Protein AF-G9WVA0-F1 (afdb_monomer)

Sequence (245 aa):
MDKKRKIEKEEKKPSFSKRIKAELADLGFTQSKKTFKISIDDKEKSKEELRRFFLAGASVTDPMKEYHLEFLPGNKAEEERIEAILKSFSIHPKRGFRGKNPMIYLKDAGEIADVLKLLGAFNSLMEFENARILKEVSENVNRRVNFEAANINRTVKASVKQQEDILLIKEMIGLERIESGLRELAEQRLQYPDASLEELSRGLSTPIGKSGVNHRLRKLARIARELREEIALNRNETEMSQDDF

Radius of gyration: 35.16 Å; Cα contacts (8 Å, |Δi|>4): 209; chains: 1; bounding box: 64×52×99 Å

Nearest PDB structures (foldseek):
  3hyi-assembly1_A  TM=5.152E-01  e=2.259E-11  Thermotoga maritima
  8dy9-assembly1_I  TM=4.965E-01  e=1.619E-09  Streptomyces venezuelae
  3hyj-assembly1_A  TM=9.173E-01  e=1.131E-03  Thermotoga maritima
  8dy7-assembly1_I  TM=8.862E-01  e=1.723E-02  Streptomyces venezuelae
  6ucq-assembly2_2w  TM=2.168E-01  e=1.311E-01  Thermus thermophilus HB8

Solvent-accessible surface area (backbone atoms only — not comparable to full-atom values): 13882 Å² total; per-residue (Å²): 138,81,86,81,76,79,74,79,76,74,79,76,75,74,54,54,35,54,49,41,48,50,52,55,54,72,69,55,94,80,63,84,66,78,75,67,95,64,87,76,55,72,66,58,55,44,35,55,49,51,42,50,50,39,69,74,42,37,45,38,51,46,53,81,78,43,57,39,37,39,36,48,47,93,44,71,69,52,40,56,48,54,51,52,48,39,43,75,70,77,31,84,67,44,81,51,64,64,84,92,41,55,29,42,34,40,59,52,62,65,55,50,44,50,50,29,57,61,57,62,29,57,70,52,34,51,55,43,51,51,33,51,52,51,49,53,52,51,52,53,50,51,53,50,51,52,52,52,52,51,51,50,54,54,51,52,55,50,42,53,51,50,46,54,25,45,51,50,37,42,73,76,68,32,51,88,73,47,60,67,79,48,31,56,51,46,52,46,44,67,77,40,63,86,54,51,58,60,56,49,19,67,72,39,98,70,65,51,56,54,67,54,44,50,51,44,53,52,52,47,46,49,55,28,47,53,54,53,52,52,54,52,51,57,49,54,56,56,54,58,68,62,72,80,113

pLDDT: mean 87.77, std 15.5, range [40.69, 98.44]

InterPro domains:
  IPR003802 Sporulation regulator WhiA [MF_01420] (14-227)
  IPR003802 Sporulation regulator WhiA [PTHR37307] (4-230)
  IPR003802 Sporulation regulator WhiA [TIGR00647] (39-224)
  IPR023054 Sporulation regulator WhiA, C-terminal [PF02650] (141-224)
  IPR027434 Homing endonuclease [G3DSA:3.10.28.10] (27-135)
  IPR039518 WhiA, LAGLIDADG-like domain [PF14527] (50-137)

Mean predicted aligned error: 11.31 Å

Secondary structure (DSSP, 8-state):
------------PPPHHHHHHHHHHHT--------------HHHHHHHHHHHHHHHHEEE--TTT---EEE--SSHHHHHHHHHHHHHTT--PEEEEETTEEEEEE--HHHHHHHHHHHT-HHHHHHHHHHHHHHHHHHHHHHHHHHHHHHHHHHHHHHHHHHHHHHHHHHHT-GGGS-HHHHHHHHHHHH-TT--HHHHHHTSSS---HHHHHHHHHHHHHHHHHHHHHHHHHHHHHHHTTS--

Organism: NCBI:txid796944

Foldseek 3Di:
DDDPDPDPPPPPDDFLLVLLLVLLVVVDPPDPPVDPPDPDDPLLVLLVVLLVQSNPAWGAHQLLVAGKIKGFDPDPVSVVSNQVSLVVVVQHWDWDDDVPTIMTMDRDLVSVLVNCVSSVVVVSSVSNVVSVVVVVVVVVVVVVVVVVVVVVVVVLVLLVLLLVLLVLCCVPPRLVPDDPVLSLLSVLSNVCSPDDLQRSQVSDPHRDDSVVSVVSSVVSNVVSVVSVVVVVVVVVVVVVVVVPD

Structure (mmCIF, N/CA/C/O backbone):
data_AF-G9WVA0-F1
#
_entry.id   AF-G9WVA0-F1
#
loop_
_atom_site.group_PDB
_atom_site.id
_atom_site.type_symbol
_atom_site.label_atom_id
_atom_site.label_alt_id
_atom_site.label_comp_id
_atom_site.label_asym_id
_atom_site.label_entity_id
_atom_site.lab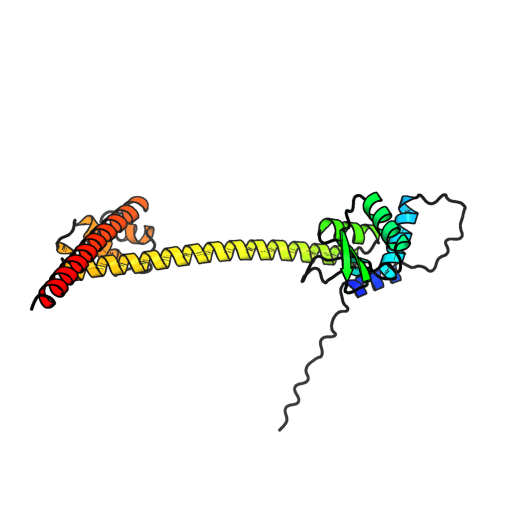el_seq_id
_atom_site.pdbx_PDB_ins_code
_atom_site.Cartn_x
_atom_site.Cartn_y
_atom_site.Cartn_z
_atom_site.occupancy
_atom_site.B_iso_or_equiv
_atom_site.auth_seq_id
_atom_site.auth_comp_id
_atom_site.auth_asym_id
_atom_site.auth_atom_id
_atom_site.pdbx_PDB_model_num
ATOM 1 N N . MET A 1 1 ? -32.181 -25.278 -22.965 1.00 41.66 1 MET A N 1
ATOM 2 C CA . MET A 1 1 ? -31.014 -25.543 -23.833 1.00 41.66 1 MET A CA 1
ATOM 3 C C . MET A 1 1 ? -31.229 -24.719 -25.094 1.00 41.66 1 MET A C 1
ATOM 5 O O . MET A 1 1 ? -32.274 -24.884 -25.692 1.00 41.66 1 MET A O 1
ATOM 9 N N . ASP A 1 2 ? -30.459 -23.717 -25.507 1.00 40.69 2 ASP A N 1
ATOM 10 C CA . ASP A 1 2 ? -29.154 -23.196 -25.108 1.00 40.69 2 ASP A CA 1
ATOM 11 C C . ASP A 1 2 ? -29.116 -21.691 -25.416 1.00 40.69 2 ASP A C 1
ATOM 13 O O . ASP A 1 2 ? -29.300 -21.278 -26.561 1.00 40.69 2 ASP A O 1
ATOM 17 N N . LYS A 1 3 ? -28.828 -20.851 -24.416 1.00 41.41 3 LYS A N 1
ATOM 18 C CA . LYS A 1 3 ? -28.408 -19.463 -24.653 1.00 41.41 3 LYS A CA 1
ATOM 19 C C . LYS A 1 3 ? -26.888 -19.461 -24.795 1.00 41.41 3 LYS A C 1
ATOM 21 O O . LYS A 1 3 ? -26.172 -19.372 -23.800 1.00 41.41 3 LYS A O 1
ATOM 26 N N . LYS A 1 4 ? -26.389 -19.545 -26.033 1.00 44.97 4 LYS A N 1
ATOM 27 C CA . LYS A 1 4 ? -24.988 -19.236 -26.360 1.00 44.97 4 LYS A CA 1
ATOM 28 C C . LYS A 1 4 ? -24.707 -17.775 -25.989 1.00 44.97 4 LYS A C 1
ATOM 30 O O . LYS A 1 4 ? -25.009 -16.862 -26.752 1.00 44.97 4 LYS A O 1
ATOM 35 N N . ARG A 1 5 ? -24.130 -17.553 -24.806 1.00 45.81 5 ARG A N 1
ATOM 36 C CA . ARG A 1 5 ? -23.468 -16.294 -24.451 1.00 45.81 5 ARG A CA 1
ATOM 37 C C . ARG A 1 5 ? -22.217 -16.176 -25.325 1.00 45.81 5 ARG A C 1
ATOM 39 O O . ARG A 1 5 ? -21.249 -16.902 -25.118 1.00 45.81 5 ARG A O 1
ATOM 46 N N . LYS A 1 6 ? -22.253 -15.290 -26.324 1.00 44.91 6 LYS A N 1
ATOM 47 C CA . LYS A 1 6 ? -21.042 -14.772 -26.969 1.00 44.91 6 LYS A CA 1
ATOM 48 C C . LYS A 1 6 ? -20.272 -13.999 -25.899 1.00 44.91 6 LYS A C 1
ATOM 50 O O . LYS A 1 6 ? -20.679 -12.913 -25.512 1.00 44.91 6 LYS A O 1
ATOM 55 N N . ILE A 1 7 ? -19.207 -14.600 -25.388 1.00 48.19 7 ILE A N 1
ATOM 56 C CA . ILE A 1 7 ? -18.160 -13.873 -24.680 1.00 48.19 7 ILE A CA 1
ATOM 57 C C . ILE A 1 7 ? -17.382 -13.157 -25.783 1.00 48.19 7 ILE A C 1
ATOM 59 O O . ILE A 1 7 ? -16.705 -13.811 -26.579 1.00 48.19 7 ILE A O 1
ATOM 63 N N . GLU A 1 8 ? -17.541 -11.839 -25.885 1.00 46.16 8 GLU A N 1
ATOM 64 C CA . GLU A 1 8 ? -16.588 -10.999 -26.604 1.00 46.16 8 GLU A CA 1
ATOM 65 C C . GLU A 1 8 ? -15.215 -11.258 -25.981 1.00 46.16 8 GLU A C 1
ATOM 67 O O . GLU A 1 8 ? -14.978 -10.988 -24.805 1.00 46.16 8 GLU A O 1
ATOM 72 N N . LYS A 1 9 ? -14.329 -11.907 -26.739 1.00 46.31 9 LYS A N 1
ATOM 73 C CA . LYS A 1 9 ? -12.932 -12.045 -26.345 1.00 46.31 9 LYS A CA 1
ATOM 74 C C . LYS A 1 9 ? -12.323 -10.652 -26.461 1.00 46.31 9 LYS A C 1
ATOM 76 O O . LYS A 1 9 ? -11.978 -10.249 -27.566 1.00 46.31 9 LYS A O 1
ATOM 81 N N . GLU A 1 10 ? -12.197 -9.934 -25.348 1.00 49.81 10 GLU A N 1
ATOM 82 C CA . GLU A 1 10 ? -11.261 -8.812 -25.267 1.00 49.81 10 GLU A CA 1
ATOM 83 C C . GLU A 1 10 ? -9.896 -9.316 -25.751 1.00 49.81 10 GLU A C 1
ATOM 85 O O . GLU A 1 10 ? -9.326 -10.259 -25.185 1.00 49.81 10 GLU A O 1
ATOM 90 N N . GLU A 1 11 ? -9.388 -8.744 -26.841 1.00 55.47 11 GLU A N 1
ATOM 91 C CA . GLU A 1 11 ? -8.034 -9.023 -27.299 1.00 55.47 11 GLU A CA 1
ATOM 92 C C . GLU A 1 11 ? -7.071 -8.658 -26.167 1.00 55.47 11 GLU A C 1
ATOM 94 O O . GLU A 1 11 ? -6.915 -7.493 -25.796 1.00 55.47 11 GLU A O 1
ATOM 99 N N . LYS A 1 12 ? -6.444 -9.673 -25.558 1.00 71.19 12 LYS A N 1
ATOM 100 C CA . LYS A 1 12 ? -5.467 -9.454 -24.491 1.00 71.19 12 LYS A CA 1
ATOM 101 C C . LYS A 1 12 ? -4.349 -8.578 -25.040 1.00 71.19 12 LYS A C 1
ATOM 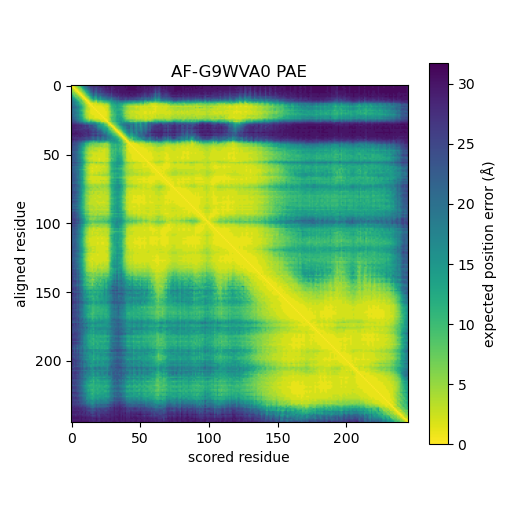103 O O . LYS A 1 12 ? -3.581 -9.028 -25.892 1.00 71.19 12 LYS A O 1
ATOM 108 N N . LYS A 1 13 ? -4.235 -7.358 -24.507 1.00 75.69 13 LYS A N 1
ATOM 109 C CA . LYS A 1 13 ? -3.122 -6.453 -24.811 1.00 75.69 13 LYS A CA 1
ATOM 110 C C . LYS A 1 13 ? -1.791 -7.218 -24.695 1.00 75.69 13 LYS A C 1
ATOM 112 O O . LYS A 1 13 ? -1.613 -7.978 -23.734 1.00 75.69 13 LYS A O 1
ATOM 117 N N . PRO A 1 14 ? -0.850 -7.042 -25.642 1.00 87.06 14 PRO A N 1
ATOM 118 C CA . PRO A 1 14 ? 0.468 -7.675 -25.569 1.00 87.06 14 PRO A CA 1
ATOM 119 C C . PRO A 1 14 ? 1.166 -7.284 -24.262 1.00 87.06 14 PRO A C 1
ATOM 121 O O . PRO A 1 14 ? 0.894 -6.212 -23.735 1.00 87.06 14 PRO A O 1
ATOM 124 N N . SER A 1 15 ? 2.058 -8.121 -23.719 1.00 93.31 15 SER A N 1
ATOM 125 C CA . SER A 1 15 ? 2.756 -7.793 -22.464 1.00 93.31 15 SER A CA 1
ATOM 126 C C . SER A 1 15 ? 3.532 -6.475 -22.568 1.00 93.31 15 SER A C 1
ATOM 128 O O . SER A 1 15 ? 3.961 -6.097 -23.658 1.00 93.31 15 SER A O 1
ATOM 130 N N . PHE A 1 16 ? 3.755 -5.800 -21.437 1.00 93.69 16 PHE A N 1
ATOM 131 C CA . PHE A 1 16 ? 4.487 -4.528 -21.403 1.00 93.69 16 PHE A CA 1
ATOM 132 C C . PHE A 1 16 ? 5.861 -4.633 -22.089 1.00 93.69 16 PHE A C 1
ATOM 134 O O . PHE A 1 16 ? 6.164 -3.869 -22.998 1.00 93.69 16 PHE A O 1
ATOM 141 N N . SER A 1 17 ? 6.613 -5.700 -21.796 1.00 95.00 17 SER A N 1
ATOM 142 C CA . SER A 1 17 ? 7.844 -6.054 -22.523 1.00 95.00 17 SER A CA 1
ATOM 143 C C . SER A 1 17 ? 7.681 -6.115 -24.046 1.00 95.00 17 SER A C 1
ATOM 145 O O . SER A 1 17 ? 8.538 -5.629 -24.777 1.00 95.00 17 SER A O 1
ATOM 147 N N . LYS A 1 18 ? 6.607 -6.745 -24.548 1.00 93.38 18 LYS A N 1
ATOM 148 C CA . LYS A 1 18 ? 6.364 -6.870 -25.993 1.00 93.38 18 LYS A CA 1
ATOM 149 C C . LYS A 1 18 ? 6.058 -5.516 -26.627 1.00 93.38 18 LYS A C 1
ATOM 151 O O . LYS A 1 18 ? 6.492 -5.292 -27.749 1.00 93.38 18 LYS A O 1
ATOM 156 N N . ARG A 1 19 ? 5.360 -4.625 -25.914 1.00 93.25 19 ARG A N 1
ATOM 157 C CA . ARG A 1 19 ? 5.100 -3.251 -26.371 1.00 93.25 19 ARG A CA 1
ATOM 158 C C . ARG A 1 19 ? 6.388 -2.443 -26.482 1.00 93.25 19 ARG A C 1
ATOM 160 O O . ARG A 1 19 ? 6.613 -1.859 -27.532 1.00 93.25 19 ARG A O 1
ATOM 167 N N . ILE A 1 20 ? 7.267 -2.522 -25.478 1.00 93.56 20 ILE A N 1
ATOM 168 C CA . ILE A 1 20 ? 8.592 -1.884 -25.541 1.00 93.56 20 ILE A CA 1
ATOM 169 C C . ILE A 1 20 ? 9.368 -2.402 -26.754 1.00 93.56 20 ILE A C 1
ATOM 171 O O . ILE A 1 20 ? 9.898 -1.622 -27.532 1.00 93.56 20 ILE A O 1
ATOM 175 N N . LYS A 1 21 ? 9.424 -3.725 -26.957 1.00 92.75 21 LYS A N 1
ATOM 176 C CA . LYS A 1 21 ? 10.148 -4.298 -28.104 1.00 92.75 21 LYS A CA 1
ATOM 177 C C . LYS A 1 21 ? 9.553 -3.882 -29.453 1.00 92.75 21 LYS A C 1
ATOM 179 O O . LYS A 1 21 ? 10.323 -3.655 -30.378 1.00 92.75 21 LYS A O 1
ATOM 184 N N . ALA A 1 22 ? 8.228 -3.776 -29.562 1.00 90.75 22 ALA A N 1
ATOM 185 C CA . ALA A 1 22 ? 7.565 -3.275 -30.766 1.00 90.75 22 ALA A CA 1
ATOM 186 C C . ALA A 1 22 ? 7.920 -1.802 -31.024 1.00 90.75 22 ALA A C 1
ATOM 188 O O . ALA A 1 22 ? 8.384 -1.471 -32.107 1.00 90.75 22 ALA A O 1
ATOM 189 N N . GLU A 1 23 ? 7.831 -0.956 -29.996 1.00 90.69 23 GLU A N 1
ATOM 190 C CA . GLU A 1 23 ? 8.227 0.454 -30.068 1.00 90.69 23 GLU A CA 1
ATOM 191 C C . GLU A 1 23 ? 9.691 0.619 -30.506 1.00 90.69 23 GLU A C 1
ATOM 193 O O . GLU A 1 23 ? 10.005 1.421 -31.381 1.00 90.69 23 GLU A O 1
ATOM 198 N N . LEU A 1 24 ? 10.595 -0.187 -29.946 1.00 88.88 24 LEU A N 1
ATOM 199 C CA . LEU A 1 24 ? 12.007 -0.172 -30.326 1.00 88.88 24 LEU A CA 1
ATOM 200 C C . LEU A 1 24 ? 12.262 -0.679 -31.752 1.00 88.88 24 LEU A C 1
ATOM 202 O O . LEU A 1 24 ? 13.239 -0.255 -32.368 1.00 88.88 24 LEU A O 1
ATOM 206 N N . ALA A 1 25 ? 11.425 -1.580 -32.271 1.00 87.00 25 ALA A N 1
ATOM 207 C CA . ALA A 1 25 ? 11.514 -2.047 -33.652 1.00 87.00 25 ALA A CA 1
ATOM 208 C C . ALA A 1 25 ? 11.052 -0.963 -34.643 1.00 87.00 25 ALA A C 1
ATOM 210 O O . ALA A 1 25 ? 11.699 -0.767 -35.674 1.00 87.00 25 ALA A O 1
ATOM 211 N N . ASP A 1 26 ? 9.999 -0.219 -34.293 1.00 81.50 26 ASP A N 1
ATOM 212 C CA . ASP A 1 26 ? 9.445 0.875 -35.102 1.00 81.50 26 ASP A CA 1
ATOM 213 C C . ASP A 1 26 ? 10.394 2.080 -35.203 1.00 81.50 26 ASP A C 1
ATOM 215 O O . ASP A 1 26 ? 10.396 2.789 -36.210 1.00 81.50 26 ASP A O 1
ATOM 219 N N . LEU A 1 27 ? 11.273 2.276 -34.211 1.00 76.50 27 LEU A N 1
ATOM 220 C CA . LEU A 1 27 ? 12.339 3.290 -34.249 1.00 76.50 27 LEU A CA 1
ATOM 221 C C . LEU A 1 27 ? 13.392 3.047 -35.349 1.00 76.50 27 LEU A C 1
ATOM 223 O O . LEU A 1 27 ? 14.236 3.912 -35.582 1.00 76.50 27 LEU A O 1
ATOM 227 N N . GLY A 1 28 ? 13.318 1.916 -36.057 1.00 58.97 28 GLY A N 1
ATOM 228 C CA . GLY A 1 28 ? 14.004 1.703 -37.323 1.00 58.97 28 GLY A CA 1
ATOM 229 C C . GLY A 1 28 ? 15.485 1.368 -37.176 1.00 58.97 28 GLY A C 1
ATOM 230 O O . GLY A 1 28 ? 16.343 2.239 -37.062 1.00 58.97 28 GLY A O 1
ATOM 231 N N . PHE A 1 29 ? 15.809 0.085 -37.336 1.00 54.00 29 PHE A N 1
ATOM 232 C CA . PHE A 1 29 ? 17.142 -0.355 -37.755 1.00 54.00 29 PHE A CA 1
ATOM 233 C C . PHE A 1 29 ? 17.110 -0.741 -39.245 1.00 54.00 29 PHE A C 1
ATOM 235 O O . PHE A 1 29 ? 17.332 -1.889 -39.613 1.00 54.00 29 PHE A O 1
ATOM 242 N N . THR A 1 30 ? 16.785 0.218 -40.120 1.00 46.47 30 THR A N 1
ATOM 243 C CA . THR A 1 30 ? 16.887 0.075 -41.592 1.00 46.47 30 THR A CA 1
ATOM 244 C C . THR A 1 30 ? 17.463 1.310 -42.279 1.00 46.47 30 THR A C 1
ATOM 246 O O . THR A 1 30 ? 17.225 1.554 -43.458 1.00 46.47 30 THR A O 1
ATOM 249 N N . GLN A 1 31 ? 18.319 2.061 -41.594 1.00 45.78 31 GLN A N 1
ATOM 250 C CA . GLN A 1 31 ? 19.396 2.735 -42.302 1.00 45.78 31 GLN A CA 1
ATOM 251 C C . GLN A 1 31 ? 20.697 2.407 -41.590 1.00 45.78 31 GLN A C 1
ATOM 253 O O . GLN A 1 31 ? 21.009 2.966 -40.542 1.00 45.78 31 GLN A O 1
ATOM 258 N N . SER A 1 32 ? 21.527 1.586 -42.242 1.00 45.53 32 SER A N 1
ATOM 259 C CA . SER A 1 32 ? 22.907 2.018 -42.432 1.00 45.53 32 SER A CA 1
ATOM 260 C C . SER A 1 32 ? 22.832 3.475 -42.880 1.00 45.53 32 SER A C 1
ATOM 262 O O . SER A 1 32 ? 22.674 3.756 -44.068 1.00 45.53 32 SER A O 1
ATOM 264 N N . LYS A 1 33 ? 22.889 4.418 -41.932 1.00 44.41 33 LYS A N 1
ATOM 265 C CA . LYS A 1 33 ? 23.335 5.765 -42.249 1.00 44.41 33 LYS A CA 1
ATOM 266 C C . LYS A 1 33 ? 24.644 5.525 -42.974 1.00 44.41 33 LYS A C 1
ATOM 268 O O . LYS A 1 33 ? 25.574 4.991 -42.371 1.00 44.41 33 LYS A O 1
ATOM 273 N N . LYS A 1 34 ? 24.675 5.812 -44.282 1.00 41.88 34 LYS A N 1
ATOM 274 C CA . LYS A 1 34 ? 25.921 5.925 -45.038 1.00 41.88 34 LYS A CA 1
ATOM 275 C C . LYS A 1 34 ? 26.858 6.706 -44.133 1.00 41.88 34 LYS A C 1
ATOM 277 O O . LYS A 1 34 ? 26.583 7.862 -43.815 1.00 41.88 34 LYS A O 1
ATOM 282 N N . THR A 1 35 ? 27.871 6.019 -43.629 1.00 41.25 35 THR A N 1
ATOM 283 C CA . THR A 1 35 ? 28.840 6.542 -42.685 1.00 41.25 35 THR A CA 1
ATOM 284 C C . THR A 1 35 ? 29.649 7.598 -43.421 1.00 41.25 35 THR A C 1
ATOM 286 O O . THR A 1 35 ? 30.725 7.344 -43.949 1.00 41.25 35 THR A O 1
ATOM 289 N N . PHE A 1 36 ? 29.135 8.826 -43.447 1.00 49.06 36 PHE A N 1
ATOM 290 C CA . PHE A 1 36 ? 30.024 9.963 -43.315 1.00 49.06 36 PHE A CA 1
ATOM 291 C C . PHE A 1 36 ? 30.783 9.724 -42.011 1.00 49.06 36 PHE A C 1
ATOM 293 O O . PHE A 1 36 ? 30.158 9.424 -40.993 1.00 49.06 36 PHE A O 1
ATOM 300 N N . LYS A 1 37 ? 32.119 9.737 -42.075 1.00 44.12 37 LYS A N 1
ATOM 301 C CA . LYS A 1 37 ? 33.024 9.562 -40.933 1.00 44.12 37 LYS A CA 1
ATOM 302 C C . LYS A 1 37 ? 32.761 10.657 -39.891 1.00 44.12 37 LYS A C 1
ATOM 304 O O . LYS A 1 37 ? 33.492 11.635 -39.812 1.00 44.12 37 LYS A O 1
ATOM 309 N N . ILE A 1 38 ? 31.699 10.507 -39.116 1.00 50.91 38 ILE A N 1
ATOM 310 C CA . ILE A 1 38 ? 31.427 11.273 -37.913 1.00 50.91 38 ILE A CA 1
ATOM 311 C C . ILE A 1 38 ? 31.738 10.312 -36.776 1.00 50.91 38 ILE A C 1
ATOM 313 O O . ILE A 1 38 ? 31.170 9.223 -36.696 1.00 50.91 38 ILE A O 1
ATOM 317 N N . SER A 1 39 ? 32.706 10.689 -35.946 1.00 54.19 39 SER A N 1
ATOM 318 C CA . SER A 1 39 ? 33.031 9.986 -34.711 1.00 54.19 39 SER A CA 1
ATOM 319 C C . SER A 1 39 ? 31.770 9.895 -33.851 1.00 54.19 39 SER A C 1
ATOM 321 O O . SER A 1 39 ? 31.314 10.908 -33.327 1.00 54.19 39 SER A O 1
ATOM 323 N N . ILE A 1 40 ? 31.183 8.703 -33.736 1.00 61.38 40 ILE A N 1
ATOM 324 C CA . ILE A 1 40 ? 30.063 8.461 -32.823 1.00 61.38 40 ILE A CA 1
ATOM 325 C C . ILE A 1 40 ? 30.617 8.529 -31.395 1.00 61.38 40 ILE A C 1
ATOM 327 O O . ILE A 1 40 ? 31.578 7.818 -3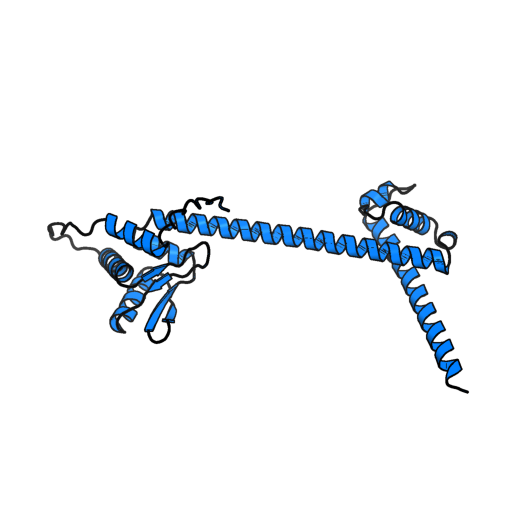1.085 1.00 61.38 40 ILE A O 1
ATOM 331 N N . ASP A 1 41 ? 30.020 9.383 -30.560 1.00 76.19 41 ASP A N 1
ATOM 332 C CA . ASP A 1 41 ? 30.335 9.501 -29.133 1.00 76.19 41 ASP A CA 1
ATOM 333 C C . ASP A 1 41 ? 30.153 8.152 -28.417 1.00 76.19 41 ASP A C 1
ATOM 335 O O . ASP A 1 41 ? 29.240 7.380 -28.728 1.00 76.19 41 ASP A O 1
ATOM 339 N N . ASP A 1 42 ? 31.010 7.850 -27.444 1.00 79.44 42 ASP A N 1
ATOM 340 C CA . ASP A 1 42 ? 31.018 6.541 -26.781 1.00 79.44 42 ASP A CA 1
ATOM 341 C C . ASP A 1 42 ? 29.729 6.274 -25.985 1.00 79.44 42 ASP A C 1
ATOM 343 O O . ASP A 1 42 ? 29.322 5.116 -25.825 1.00 79.44 42 ASP A O 1
ATOM 347 N N . LYS A 1 43 ? 29.011 7.329 -25.567 1.00 84.12 43 LYS A N 1
ATOM 348 C CA . LYS A 1 43 ? 27.684 7.189 -24.951 1.00 84.12 43 LYS A CA 1
ATOM 349 C C . LYS A 1 43 ? 26.616 6.754 -25.949 1.00 84.12 43 LYS A C 1
ATOM 35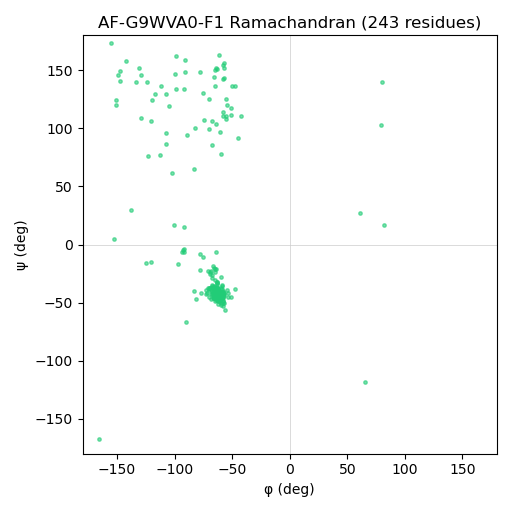1 O O . LYS A 1 43 ? 25.775 5.934 -25.593 1.00 84.12 43 LYS A O 1
ATOM 356 N N . GLU A 1 44 ? 26.641 7.252 -27.185 1.00 85.75 44 GLU A N 1
ATOM 357 C CA . GLU A 1 44 ? 25.669 6.845 -28.211 1.00 85.75 44 GLU A CA 1
ATOM 358 C C . GLU A 1 44 ? 25.872 5.382 -28.616 1.00 85.75 44 GLU A C 1
ATOM 360 O O . GLU A 1 44 ? 24.904 4.622 -28.658 1.00 85.75 44 GLU A O 1
ATOM 365 N N . LYS A 1 45 ? 27.128 4.936 -28.764 1.00 88.12 45 LYS A N 1
ATOM 366 C CA . LYS A 1 45 ? 27.433 3.506 -28.969 1.00 88.12 45 LYS A CA 1
ATOM 367 C C . LYS A 1 45 ? 26.904 2.644 -27.821 1.00 88.12 45 LYS A C 1
ATOM 369 O O . LYS A 1 45 ? 26.313 1.595 -28.057 1.00 88.12 45 LYS A O 1
ATOM 374 N N . SER A 1 46 ? 27.083 3.103 -26.581 1.00 91.81 46 SER A N 1
ATOM 375 C CA . SER A 1 46 ? 26.616 2.383 -25.389 1.00 91.81 46 SER A CA 1
ATOM 376 C C . SER A 1 46 ? 25.086 2.266 -25.345 1.00 91.81 46 SER A C 1
ATOM 378 O O . SER A 1 46 ? 24.566 1.213 -24.980 1.00 91.81 46 SER A O 1
ATOM 380 N N . LYS A 1 47 ? 24.347 3.301 -25.773 1.00 92.00 47 LYS A N 1
ATOM 381 C CA . LYS A 1 47 ? 22.878 3.246 -25.903 1.00 92.00 47 LYS A CA 1
ATOM 382 C C . LYS A 1 47 ? 22.430 2.270 -26.990 1.00 92.00 47 LYS A C 1
ATOM 384 O O . LYS A 1 47 ? 21.502 1.493 -26.767 1.00 92.00 47 LYS A O 1
ATOM 389 N N . GLU A 1 48 ? 23.076 2.295 -28.156 1.00 90.81 48 GLU A N 1
ATOM 390 C CA . GLU A 1 48 ? 22.781 1.360 -29.248 1.00 90.81 48 GLU A CA 1
ATOM 391 C C . GLU A 1 48 ? 23.020 -0.092 -28.820 1.00 90.81 48 GLU A C 1
ATOM 393 O O . GLU A 1 48 ? 22.190 -0.967 -29.074 1.00 90.81 48 GLU A O 1
ATOM 398 N N . GLU A 1 49 ? 24.122 -0.347 -28.120 1.00 93.62 49 GLU A N 1
ATOM 399 C CA . GLU A 1 49 ? 24.457 -1.666 -27.594 1.00 93.62 49 GLU A CA 1
A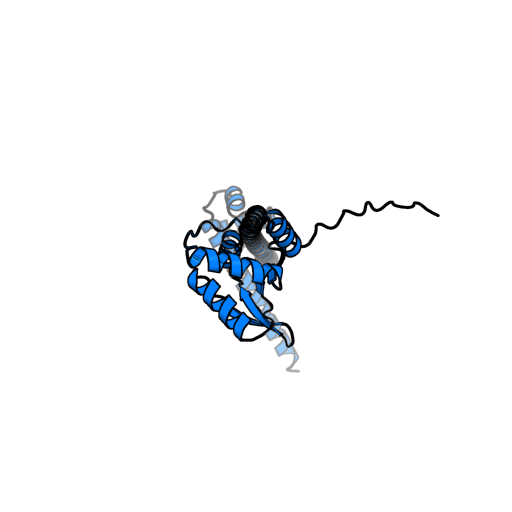TOM 400 C C . GLU A 1 49 ? 23.460 -2.124 -26.518 1.00 93.62 49 GLU A C 1
ATOM 402 O O . GLU A 1 49 ? 22.942 -3.240 -26.597 1.00 93.62 49 GLU A O 1
ATOM 407 N N . LEU A 1 50 ? 23.086 -1.240 -25.584 1.00 94.50 50 LEU A N 1
ATOM 408 C CA . LEU A 1 50 ? 22.048 -1.518 -24.586 1.00 94.50 50 LEU A CA 1
ATOM 409 C C . LEU A 1 50 ? 20.710 -1.880 -25.240 1.00 94.50 50 LEU A C 1
ATOM 411 O O . LEU A 1 50 ? 20.043 -2.822 -24.810 1.00 94.50 50 LEU A O 1
ATOM 415 N N . ARG A 1 51 ? 20.331 -1.179 -26.317 1.00 93.69 51 ARG A N 1
ATOM 416 C CA . ARG A 1 51 ? 19.117 -1.484 -27.087 1.00 93.69 51 ARG A CA 1
ATOM 417 C C . ARG A 1 51 ? 19.181 -2.869 -27.721 1.00 93.69 51 ARG A C 1
ATOM 419 O O . ARG A 1 51 ? 18.188 -3.597 -27.685 1.00 93.69 51 ARG A O 1
ATOM 426 N N . ARG A 1 52 ? 20.339 -3.265 -28.254 1.00 93.00 52 ARG A N 1
ATOM 427 C CA . ARG A 1 52 ? 20.543 -4.613 -28.806 1.00 93.00 52 ARG A CA 1
ATOM 428 C C . ARG A 1 52 ? 20.390 -5.688 -27.734 1.00 93.00 52 ARG A C 1
ATOM 430 O O . ARG A 1 52 ? 19.640 -6.636 -27.960 1.00 93.00 52 ARG A O 1
ATOM 437 N N . PHE A 1 53 ? 21.015 -5.517 -26.568 1.00 95.00 53 PHE A N 1
ATOM 438 C CA . PHE A 1 53 ? 20.836 -6.439 -25.440 1.00 95.00 53 PHE A CA 1
ATOM 439 C C . PHE A 1 53 ? 19.375 -6.509 -24.989 1.00 95.00 53 PHE A C 1
ATOM 441 O O . PHE A 1 53 ? 18.844 -7.595 -24.739 1.00 95.00 53 PHE A O 1
ATOM 448 N N . PHE A 1 54 ? 18.689 -5.363 -24.958 1.00 95.25 54 PHE A N 1
ATOM 449 C CA . PHE A 1 54 ? 17.286 -5.317 -24.573 1.00 95.25 54 PHE A CA 1
ATOM 450 C C . PHE A 1 54 ? 16.396 -6.136 -25.521 1.00 95.25 54 PHE A C 1
ATOM 452 O O . PHE A 1 54 ? 15.588 -6.966 -25.089 1.00 95.25 54 PHE A O 1
ATOM 459 N N . LEU A 1 55 ? 16.568 -5.941 -26.831 1.00 92.50 55 LEU A N 1
ATOM 460 C CA . LEU A 1 55 ? 15.827 -6.678 -27.853 1.00 92.50 55 LEU A CA 1
ATOM 461 C C . LEU A 1 55 ? 16.121 -8.184 -27.788 1.00 92.50 55 LEU A C 1
ATOM 463 O O . LEU A 1 55 ? 15.175 -8.980 -27.817 1.00 92.50 55 LEU A O 1
ATOM 467 N N . ALA A 1 56 ? 17.394 -8.558 -27.620 1.00 91.62 56 ALA A N 1
ATOM 468 C CA . ALA A 1 56 ? 17.854 -9.944 -27.604 1.00 91.62 56 ALA A CA 1
ATOM 469 C C . ALA A 1 56 ? 17.298 -10.759 -26.426 1.00 91.62 56 ALA A C 1
ATOM 471 O O . ALA A 1 56 ? 16.830 -11.877 -26.630 1.00 91.62 56 ALA A O 1
ATOM 472 N N . GLY A 1 57 ? 17.303 -10.203 -25.209 1.00 88.12 57 GLY A N 1
ATOM 473 C CA . GLY A 1 57 ? 17.069 -11.019 -24.012 1.00 88.12 57 GLY A CA 1
ATOM 474 C C . GLY A 1 57 ? 16.470 -10.308 -22.805 1.00 88.12 57 GLY A C 1
ATOM 475 O O . GLY A 1 57 ? 16.329 -10.948 -21.766 1.00 88.12 57 GLY A O 1
ATOM 476 N N . ALA A 1 58 ? 16.099 -9.027 -22.902 1.00 95.25 58 ALA A N 1
ATOM 477 C CA . ALA A 1 58 ? 15.510 -8.328 -21.764 1.00 95.25 58 ALA A CA 1
ATOM 478 C C . ALA A 1 58 ? 13.985 -8.417 -21.705 1.00 95.25 58 ALA A C 1
ATOM 480 O O . ALA A 1 58 ? 13.296 -8.648 -22.712 1.00 95.25 58 ALA A O 1
ATOM 481 N N . SER A 1 59 ? 13.462 -8.188 -20.504 1.00 96.00 59 SER A N 1
ATOM 482 C CA . SER A 1 59 ? 12.039 -8.037 -20.239 1.00 96.00 59 SER A CA 1
ATOM 483 C C . SER A 1 59 ? 11.784 -7.055 -19.097 1.00 96.00 59 SER A C 1
ATOM 485 O O . SER A 1 59 ? 12.587 -6.917 -18.180 1.00 96.00 59 SER A O 1
ATOM 487 N N . VAL A 1 60 ? 10.647 -6.372 -19.176 1.00 97.38 60 VAL A N 1
ATOM 488 C CA . VAL A 1 60 ? 10.088 -5.525 -18.121 1.00 97.38 60 VAL A CA 1
ATOM 489 C C . VAL A 1 60 ? 8.725 -6.079 -17.727 1.00 97.38 60 VAL A C 1
ATOM 491 O O . VAL A 1 60 ? 7.843 -6.270 -18.582 1.00 97.38 60 VAL A O 1
ATOM 494 N N . THR A 1 61 ? 8.564 -6.358 -16.439 1.00 96.38 61 THR A N 1
ATOM 495 C CA . THR A 1 61 ? 7.284 -6.753 -15.853 1.00 96.38 61 THR A CA 1
ATOM 496 C C . THR A 1 61 ? 6.277 -5.616 -15.997 1.00 96.38 61 THR A C 1
ATOM 498 O O . THR A 1 61 ? 6.636 -4.446 -16.077 1.00 96.38 61 THR A O 1
ATOM 501 N N . ASP A 1 62 ? 4.994 -5.964 -16.079 1.00 94.88 62 ASP A N 1
ATOM 502 C CA . ASP A 1 62 ? 3.922 -4.972 -16.067 1.00 94.88 62 ASP A CA 1
ATOM 503 C C . ASP A 1 62 ? 4.060 -4.068 -14.822 1.00 94.88 62 ASP A C 1
ATOM 505 O O . ASP A 1 62 ? 4.006 -4.595 -13.702 1.00 94.88 62 ASP A O 1
ATOM 509 N N . PRO A 1 63 ? 4.228 -2.741 -14.986 1.00 94.88 63 PRO A N 1
ATOM 510 C CA . PRO A 1 63 ? 4.496 -1.837 -13.873 1.00 94.88 63 PRO A CA 1
ATOM 511 C C . PRO A 1 63 ? 3.334 -1.758 -12.881 1.00 94.88 63 PRO A C 1
ATOM 513 O O . PRO A 1 63 ? 3.560 -1.452 -11.709 1.00 94.88 63 PRO A O 1
ATOM 516 N N . MET A 1 64 ? 2.109 -2.124 -13.285 1.00 92.62 64 MET A N 1
ATOM 517 C CA . MET A 1 64 ? 0.975 -2.255 -12.364 1.00 92.62 64 MET A CA 1
ATOM 518 C C . MET A 1 64 ? 1.128 -3.447 -11.413 1.00 92.62 64 MET A C 1
ATOM 520 O O . MET A 1 64 ? 0.571 -3.428 -10.318 1.00 92.62 64 MET A O 1
ATOM 524 N N . LYS A 1 65 ? 1.916 -4.464 -11.781 1.00 93.06 65 LYS A N 1
ATOM 525 C CA . LYS A 1 65 ? 2.208 -5.629 -10.934 1.00 93.06 65 LYS A CA 1
ATOM 526 C C . LYS A 1 65 ? 3.449 -5.382 -10.088 1.00 93.06 65 LYS A C 1
ATOM 528 O O . LYS A 1 65 ? 3.340 -5.191 -8.882 1.00 93.06 65 LYS A O 1
ATOM 533 N N . GLU A 1 66 ? 4.612 -5.277 -10.717 1.00 94.62 66 GLU A N 1
ATOM 534 C CA . GLU A 1 66 ? 5.908 -5.172 -10.037 1.00 94.62 66 GLU A CA 1
ATOM 535 C C . GLU A 1 66 ? 6.882 -4.338 -10.873 1.00 94.62 66 GLU A C 1
ATOM 537 O O . GLU A 1 66 ? 6.873 -4.405 -12.102 1.00 94.62 66 GLU A O 1
ATOM 542 N N . TYR A 1 67 ? 7.743 -3.578 -10.197 1.00 96.94 67 TYR A N 1
ATOM 543 C CA . TYR A 1 67 ? 8.889 -2.936 -10.829 1.00 96.94 67 TYR A CA 1
ATOM 544 C C . TYR A 1 67 ? 10.024 -3.945 -10.938 1.00 96.94 67 TYR A C 1
ATOM 546 O O . TYR A 1 67 ? 10.716 -4.241 -9.966 1.00 96.94 67 TYR A O 1
ATOM 554 N N . HIS A 1 68 ? 10.174 -4.510 -12.131 1.00 97.69 68 HIS A N 1
ATOM 555 C CA . HIS A 1 68 ? 11.242 -5.452 -12.418 1.00 97.69 68 HIS A CA 1
ATOM 556 C C . HIS A 1 68 ? 11.619 -5.367 -13.891 1.00 97.69 68 HIS A C 1
ATOM 558 O O . HIS A 1 68 ? 10.784 -5.600 -14.768 1.00 97.69 68 HIS A O 1
ATOM 564 N N . LEU A 1 69 ? 12.877 -5.030 -14.147 1.00 98.06 69 LEU A N 1
ATOM 565 C CA . LEU A 1 69 ? 13.509 -5.123 -15.457 1.00 98.06 69 LEU A CA 1
ATOM 566 C C . LEU A 1 69 ? 14.646 -6.123 -15.340 1.00 98.06 69 LEU A C 1
ATOM 568 O O . LEU A 1 69 ? 15.476 -5.995 -14.448 1.00 98.06 69 LEU A O 1
ATOM 572 N N . GLU A 1 70 ? 14.705 -7.094 -16.242 1.00 97.56 70 GLU A N 1
ATOM 573 C CA . GLU A 1 70 ? 15.779 -8.082 -16.293 1.00 97.56 70 GLU A CA 1
ATOM 574 C C . GLU A 1 70 ? 16.388 -8.202 -17.686 1.00 97.56 70 GLU A C 1
ATOM 576 O O . GLU A 1 70 ? 15.679 -8.121 -18.687 1.00 97.56 70 GLU A O 1
ATOM 581 N N . PHE A 1 71 ? 17.693 -8.455 -17.730 1.00 97.19 71 PHE A N 1
ATOM 582 C CA . PHE A 1 71 ? 18.457 -8.909 -18.884 1.00 97.19 71 PHE A CA 1
ATOM 583 C C . PHE A 1 71 ? 18.929 -10.343 -18.634 1.00 97.19 71 PHE A C 1
ATOM 585 O O . PHE A 1 71 ? 19.431 -10.653 -17.550 1.00 97.19 71 PHE A O 1
ATOM 592 N N . LEU A 1 72 ? 18.806 -11.198 -19.649 1.00 95.31 72 LEU A N 1
ATOM 593 C CA . LEU A 1 72 ? 19.292 -12.579 -19.638 1.00 95.31 72 LEU 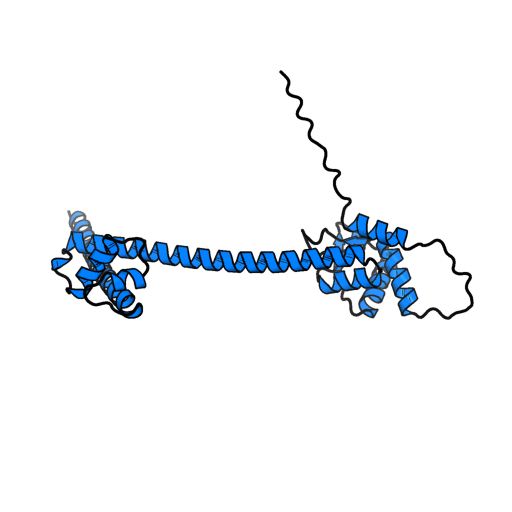A CA 1
ATOM 594 C C . LEU A 1 72 ? 20.527 -12.700 -20.550 1.00 95.31 72 LEU A C 1
ATOM 596 O O . LEU A 1 72 ? 20.363 -12.998 -21.734 1.00 95.31 72 LEU A O 1
ATOM 600 N N . PRO A 1 73 ? 21.745 -12.426 -20.041 1.00 94.06 73 PRO A N 1
ATOM 601 C CA . PRO A 1 73 ? 22.970 -12.531 -20.830 1.00 94.06 73 PRO A CA 1
ATOM 602 C C . PRO A 1 73 ? 23.258 -13.984 -21.232 1.00 94.06 73 PRO A C 1
ATOM 604 O O . PRO A 1 73 ? 23.044 -14.912 -20.450 1.00 94.06 73 PRO A O 1
ATOM 607 N N . GLY A 1 74 ? 23.794 -14.190 -22.438 1.00 91.06 74 GLY A N 1
ATOM 608 C CA . GLY A 1 74 ? 24.156 -15.518 -22.939 1.00 91.06 74 GLY A CA 1
ATOM 609 C C . GLY A 1 74 ? 25.473 -16.058 -22.376 1.00 91.06 74 GLY A C 1
ATOM 610 O O . GLY A 1 74 ? 25.706 -17.266 -22.390 1.00 91.06 74 GLY A O 1
ATOM 611 N N . ASN A 1 75 ? 26.352 -15.183 -21.883 1.00 91.44 75 ASN A N 1
ATOM 612 C CA . ASN A 1 75 ? 27.620 -15.548 -21.255 1.00 91.44 75 ASN A CA 1
ATOM 613 C C . ASN A 1 75 ? 28.101 -14.453 -20.284 1.00 91.44 75 ASN A C 1
ATOM 615 O O . ASN A 1 75 ? 27.538 -13.362 -20.214 1.00 91.44 75 ASN A O 1
ATOM 619 N N . LYS A 1 76 ? 29.178 -14.743 -19.548 1.00 92.12 76 LYS A N 1
ATOM 620 C CA . LYS A 1 76 ? 29.747 -13.835 -18.541 1.00 92.12 76 LYS A CA 1
ATOM 621 C C . LYS A 1 76 ? 30.273 -12.514 -19.123 1.00 92.12 76 LYS A C 1
ATOM 623 O O . LYS A 1 76 ? 30.161 -11.484 -18.471 1.00 92.12 76 LYS A O 1
ATOM 628 N N . ALA A 1 77 ? 30.822 -12.524 -20.338 1.00 94.19 77 ALA A N 1
ATOM 629 C CA . ALA A 1 77 ? 31.317 -11.299 -20.968 1.00 94.19 77 ALA A CA 1
ATOM 630 C C . ALA A 1 77 ? 30.161 -10.354 -21.337 1.00 94.19 77 ALA A C 1
ATOM 632 O O . ALA A 1 77 ? 30.265 -9.146 -21.147 1.00 94.19 77 ALA A O 1
ATOM 633 N N . GLU A 1 78 ? 29.042 -10.906 -21.815 1.00 94.31 78 GLU A N 1
ATOM 634 C CA . GLU A 1 78 ? 27.812 -10.150 -22.064 1.00 94.31 78 GLU A CA 1
ATOM 635 C C . GLU A 1 78 ? 27.220 -9.590 -20.765 1.00 94.31 78 GLU A C 1
ATOM 637 O O . GLU A 1 78 ? 26.843 -8.422 -20.718 1.00 94.31 78 GLU A O 1
ATOM 642 N N . GLU A 1 79 ? 27.200 -10.386 -19.694 1.00 94.44 79 GLU A N 1
ATOM 643 C CA . GLU A 1 79 ? 26.790 -9.934 -18.361 1.00 94.44 79 GLU A CA 1
ATOM 644 C C . GLU A 1 79 ? 27.624 -8.722 -17.903 1.00 94.44 79 GLU A C 1
ATOM 646 O O . GLU A 1 79 ? 27.088 -7.644 -17.642 1.00 94.44 79 GLU A O 1
ATOM 651 N N . GLU A 1 80 ? 28.951 -8.857 -17.875 1.00 95.56 80 GLU A N 1
ATOM 652 C CA . GLU A 1 80 ? 29.862 -7.781 -17.465 1.00 95.56 80 GLU A CA 1
ATOM 653 C C . GLU A 1 80 ? 29.717 -6.531 -18.343 1.00 95.56 80 GLU A C 1
ATOM 655 O O . GLU A 1 80 ? 29.789 -5.405 -17.842 1.00 95.56 80 GLU A O 1
ATOM 660 N N . ARG A 1 81 ? 29.455 -6.715 -19.642 1.00 95.88 81 ARG A N 1
ATOM 661 C CA . ARG A 1 81 ? 29.247 -5.615 -20.583 1.00 95.88 81 ARG A CA 1
ATOM 662 C C . ARG A 1 81 ? 27.950 -4.855 -20.316 1.00 95.88 81 ARG A C 1
ATOM 664 O O . ARG A 1 81 ? 27.987 -3.626 -20.263 1.00 95.88 81 ARG A O 1
ATOM 671 N N . ILE A 1 82 ? 26.831 -5.557 -20.123 1.00 96.25 82 ILE A N 1
ATOM 672 C CA . ILE A 1 82 ? 25.536 -4.939 -19.789 1.00 96.25 82 ILE A CA 1
ATOM 673 C C . ILE A 1 82 ? 25.669 -4.128 -18.499 1.00 96.25 82 ILE A C 1
ATOM 675 O O . ILE A 1 82 ? 25.244 -2.974 -18.441 1.00 96.25 82 ILE A O 1
ATOM 679 N N . GLU A 1 83 ? 26.301 -4.701 -17.476 1.00 96.50 83 GLU A N 1
ATOM 680 C CA . GLU A 1 83 ? 26.507 -4.01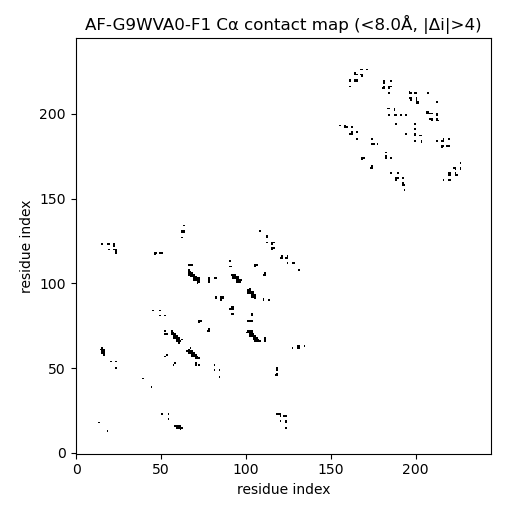6 -16.203 1.00 96.50 83 GLU A CA 1
ATOM 681 C C . GLU A 1 83 ? 27.383 -2.765 -16.344 1.00 96.50 83 GLU A C 1
ATOM 683 O O . GLU A 1 83 ? 27.041 -1.718 -15.793 1.00 96.50 83 GLU A O 1
ATOM 688 N N . ALA A 1 84 ? 28.486 -2.846 -17.094 1.00 96.25 84 ALA A N 1
ATOM 689 C CA . ALA A 1 84 ? 29.365 -1.704 -17.330 1.00 96.25 84 ALA A CA 1
ATOM 690 C C . ALA A 1 84 ? 28.637 -0.556 -18.048 1.00 96.25 84 ALA A C 1
ATOM 692 O O . ALA A 1 84 ? 28.789 0.605 -17.660 1.00 96.25 84 ALA A O 1
ATOM 693 N N . ILE A 1 85 ? 27.809 -0.874 -19.052 1.00 96.50 85 ILE A N 1
ATOM 694 C CA . ILE A 1 85 ? 26.998 0.121 -19.762 1.00 96.50 85 ILE A CA 1
ATOM 695 C C . ILE A 1 85 ? 26.019 0.794 -18.799 1.00 96.50 85 ILE A C 1
ATOM 697 O O . ILE A 1 85 ? 26.006 2.020 -18.720 1.00 96.50 85 ILE A O 1
ATOM 701 N N . LEU A 1 86 ? 25.242 0.024 -18.031 1.00 97.12 86 LEU A N 1
ATOM 702 C CA . LEU A 1 86 ? 24.274 0.578 -17.076 1.00 97.12 86 LEU A CA 1
ATOM 703 C C . LEU A 1 86 ? 24.960 1.482 -16.038 1.00 97.12 86 LEU A C 1
ATOM 705 O O . LEU A 1 86 ? 24.543 2.625 -15.841 1.00 97.12 86 LEU A O 1
ATOM 709 N N . LYS A 1 87 ? 26.081 1.035 -15.463 1.00 96.12 87 LYS A N 1
ATOM 710 C CA . LYS A 1 87 ? 26.851 1.823 -14.489 1.00 96.12 87 LYS A CA 1
ATOM 711 C C . LYS A 1 87 ? 27.418 3.114 -15.073 1.00 96.12 87 LYS A C 1
ATOM 713 O O . LYS A 1 87 ? 27.487 4.114 -14.363 1.00 96.12 87 LYS A O 1
ATOM 718 N N . SER A 1 88 ? 27.776 3.134 -16.360 1.00 95.38 88 SER A N 1
ATOM 719 C CA . SER A 1 88 ? 28.236 4.361 -17.031 1.00 95.38 88 SER A CA 1
ATOM 720 C C . SER A 1 88 ? 27.158 5.454 -17.107 1.00 95.38 88 SER A C 1
ATOM 722 O O . SER A 1 88 ? 27.487 6.634 -17.227 1.00 95.38 88 SER A O 1
ATOM 724 N N . PHE A 1 89 ? 25.883 5.072 -16.978 1.00 95.12 89 PHE A N 1
ATOM 725 C CA . PHE A 1 89 ? 24.733 5.971 -16.866 1.00 95.12 89 PHE A CA 1
ATOM 726 C C . PHE A 1 89 ? 24.238 6.139 -15.420 1.00 95.12 89 PHE A C 1
ATOM 728 O O . PHE A 1 89 ? 23.122 6.602 -15.214 1.00 95.12 89 PHE A O 1
ATOM 735 N N . SER A 1 90 ? 25.056 5.778 -14.423 1.00 96.50 90 SER A N 1
ATOM 736 C CA . SER A 1 90 ? 24.709 5.837 -12.994 1.00 96.50 90 SER A CA 1
ATOM 737 C C . SER A 1 90 ? 23.509 4.965 -12.600 1.00 96.50 90 SER A C 1
ATOM 739 O O . SER A 1 90 ? 22.838 5.252 -11.613 1.00 96.50 90 SER A O 1
ATOM 741 N N . ILE A 1 91 ? 23.269 3.883 -13.345 1.00 97.88 91 ILE A N 1
ATOM 742 C CA . ILE A 1 91 ? 22.260 2.864 -13.041 1.00 97.88 91 ILE A CA 1
ATOM 743 C C . ILE A 1 91 ? 22.956 1.678 -12.366 1.00 97.88 91 ILE A C 1
ATOM 745 O O . ILE A 1 91 ? 23.997 1.214 -12.841 1.00 97.88 91 ILE A O 1
ATOM 749 N N . HIS A 1 92 ? 22.393 1.167 -11.270 1.00 97.19 92 HIS A N 1
ATOM 750 C CA . HIS A 1 92 ? 23.031 0.184 -10.393 1.00 97.19 92 HIS A CA 1
ATOM 751 C C . HIS A 1 92 ? 22.322 -1.176 -10.455 1.00 97.19 92 HIS A C 1
ATOM 753 O O . HIS A 1 92 ? 21.601 -1.562 -9.529 1.00 97.19 92 HIS A O 1
ATOM 759 N N . PRO A 1 93 ? 22.544 -1.963 -11.524 1.00 96.94 93 PRO A N 1
ATOM 760 C CA . PRO A 1 93 ? 21.937 -3.276 -11.630 1.00 96.94 93 PRO A CA 1
ATOM 761 C C . PRO A 1 93 ? 22.437 -4.231 -10.549 1.00 96.94 93 PRO A C 1
ATOM 763 O O . PRO A 1 93 ? 23.589 -4.188 -10.111 1.00 96.94 93 PRO A O 1
ATOM 766 N N . LYS A 1 94 ? 21.566 -5.166 -10.180 1.00 97.56 94 LYS A N 1
ATOM 767 C CA . LYS A 1 94 ? 21.902 -6.313 -9.339 1.00 97.56 94 LYS A CA 1
ATOM 768 C C . LYS A 1 94 ? 22.106 -7.544 -10.212 1.00 97.56 94 LYS A C 1
ATOM 770 O O . LYS A 1 94 ? 21.423 -7.719 -11.218 1.00 97.56 94 LYS A O 1
ATOM 775 N N . ARG A 1 95 ? 23.012 -8.425 -9.792 1.00 95.00 95 ARG A N 1
ATOM 776 C CA . ARG A 1 95 ? 23.172 -9.759 -10.383 1.00 95.00 95 ARG A CA 1
ATOM 777 C C . ARG A 1 95 ? 22.297 -10.769 -9.654 1.00 95.00 95 ARG A C 1
ATOM 779 O O . ARG A 1 95 ? 22.051 -10.646 -8.452 1.00 95.00 95 ARG A O 1
ATOM 786 N N . GLY A 1 96 ? 21.827 -11.771 -10.375 1.00 92.88 96 GLY A N 1
ATOM 787 C CA . GLY A 1 96 ? 21.013 -12.849 -9.840 1.00 92.88 96 GLY A CA 1
ATOM 788 C C . GLY A 1 96 ? 20.917 -14.009 -10.816 1.00 92.88 96 GLY A C 1
ATOM 789 O O . GLY A 1 96 ? 21.644 -14.073 -11.804 1.00 92.88 96 GLY A O 1
ATOM 790 N N . PHE A 1 97 ? 19.995 -14.923 -10.534 1.00 90.12 97 PHE A N 1
ATOM 791 C CA . PHE A 1 97 ? 19.747 -16.083 -11.376 1.00 90.12 97 PHE A CA 1
ATOM 792 C C . PHE A 1 97 ? 18.252 -16.269 -11.598 1.00 90.12 97 PHE A C 1
ATOM 794 O O . PHE A 1 97 ? 17.452 -16.143 -10.669 1.00 90.12 97 PHE A O 1
ATOM 801 N N . ARG A 1 98 ? 17.884 -16.634 -12.825 1.00 86.69 98 ARG A N 1
ATOM 802 C CA . ARG A 1 98 ? 16.557 -17.142 -13.165 1.00 86.69 98 ARG A CA 1
ATOM 803 C C . ARG A 1 98 ? 16.678 -18.638 -13.437 1.00 86.69 98 ARG A C 1
ATOM 805 O O . ARG A 1 98 ? 17.072 -19.069 -14.520 1.00 86.69 98 ARG A O 1
ATOM 812 N N . GLY A 1 99 ? 16.388 -19.443 -12.417 1.00 88.12 99 GLY A N 1
ATOM 813 C CA . GLY A 1 99 ? 16.725 -20.866 -12.433 1.00 88.12 99 GLY A CA 1
ATOM 814 C C . GLY A 1 99 ? 18.245 -21.050 -12.441 1.00 88.12 99 GLY A C 1
ATOM 815 O O . GLY A 1 99 ? 18.913 -20.622 -11.508 1.00 88.12 99 GLY A O 1
ATOM 816 N N . LYS A 1 100 ? 18.789 -21.669 -13.496 1.00 87.88 100 LYS A N 1
ATOM 817 C CA . LYS A 1 100 ? 20.243 -21.851 -13.678 1.00 87.88 100 LYS A CA 1
ATOM 818 C C . LYS A 1 100 ? 20.906 -20.750 -14.515 1.00 87.88 100 LYS A C 1
ATOM 820 O O . LYS A 1 100 ? 22.125 -20.748 -14.639 1.00 87.88 100 LYS A O 1
ATOM 825 N N . ASN A 1 101 ? 20.123 -19.841 -15.095 1.00 87.75 101 ASN A N 1
ATOM 826 C CA . ASN A 1 101 ? 20.637 -18.830 -16.013 1.00 87.75 101 ASN A CA 1
ATOM 827 C C . ASN A 1 101 ? 21.001 -17.548 -15.250 1.00 87.75 101 ASN A C 1
ATOM 829 O O . ASN A 1 101 ? 20.189 -17.110 -14.427 1.00 87.75 101 ASN A O 1
ATOM 833 N N . PRO A 1 102 ? 22.175 -16.943 -15.504 1.00 91.44 102 PRO A N 1
ATOM 834 C CA . PRO A 1 102 ? 22.541 -15.656 -14.923 1.00 91.44 102 PRO A CA 1
ATOM 835 C C . PRO A 1 102 ? 21.602 -14.548 -15.414 1.00 91.44 102 PRO A C 1
ATOM 837 O O . PRO A 1 102 ? 21.026 -14.630 -16.501 1.00 91.44 102 PRO A O 1
ATOM 840 N N . MET A 1 103 ? 21.426 -13.521 -14.589 1.00 94.69 103 MET A N 1
ATOM 841 C CA . MET A 1 103 ? 20.528 -12.402 -14.850 1.00 94.69 103 MET A CA 1
ATOM 842 C C . MET A 1 103 ? 21.078 -11.111 -14.243 1.00 94.69 103 MET A C 1
ATOM 844 O O . MET A 1 103 ? 21.545 -11.097 -13.105 1.00 94.69 103 MET A O 1
ATOM 848 N N . ILE A 1 104 ? 20.914 -10.010 -14.970 1.00 97.00 104 ILE A N 1
ATOM 849 C CA . ILE A 1 104 ? 21.099 -8.643 -14.471 1.00 97.00 104 ILE A CA 1
ATOM 850 C C . ILE A 1 104 ? 19.722 -8.014 -14.346 1.00 97.00 104 ILE A C 1
ATOM 852 O O . ILE A 1 104 ? 18.946 -8.074 -15.294 1.00 97.00 104 ILE A O 1
ATOM 856 N N . TYR A 1 105 ? 19.401 -7.417 -13.202 1.00 97.75 105 TYR A N 1
ATOM 857 C CA . TYR A 1 105 ? 18.069 -6.870 -12.973 1.00 97.75 105 TYR A CA 1
ATOM 858 C C . TYR A 1 105 ? 18.056 -5.555 -12.193 1.00 97.75 105 TYR A C 1
ATOM 860 O O . TYR A 1 105 ? 18.974 -5.242 -11.433 1.00 97.75 105 TYR A O 1
ATOM 868 N N . LEU A 1 106 ? 16.964 -4.814 -12.369 1.00 98.44 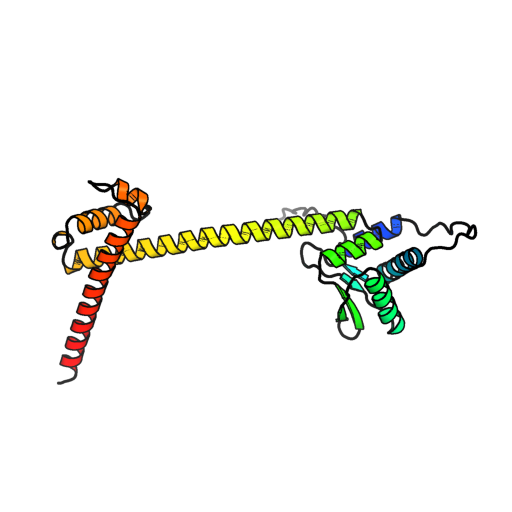106 LEU A N 1
ATOM 869 C CA . LEU A 1 106 ? 16.627 -3.575 -11.677 1.00 98.44 106 LEU A CA 1
ATOM 870 C C . LEU A 1 106 ? 15.266 -3.735 -11.006 1.00 98.44 106 LEU A C 1
ATOM 872 O O . LEU A 1 106 ? 14.346 -4.315 -11.585 1.00 98.44 106 LEU A O 1
ATOM 876 N N . LYS A 1 107 ? 15.151 -3.200 -9.789 1.00 97.56 107 LYS A N 1
ATOM 877 C CA . LYS A 1 107 ? 13.885 -3.120 -9.040 1.00 97.56 107 LYS A CA 1
ATOM 878 C C . LYS A 1 107 ? 13.478 -1.693 -8.689 1.00 97.56 107 LYS A C 1
ATOM 880 O O . LYS A 1 107 ? 12.338 -1.473 -8.292 1.00 97.56 107 LYS A O 1
ATOM 885 N N . ASP A 1 108 ? 14.403 -0.744 -8.801 1.00 97.56 108 ASP A N 1
ATOM 886 C CA . ASP A 1 108 ? 14.098 0.660 -8.576 1.00 97.56 108 ASP A CA 1
ATOM 887 C C . ASP A 1 108 ? 13.328 1.226 -9.775 1.00 97.56 108 ASP A C 1
ATOM 889 O O . ASP A 1 108 ? 13.716 1.033 -10.929 1.00 97.56 108 ASP A O 1
ATOM 893 N N . ALA A 1 109 ? 12.207 1.896 -9.508 1.00 96.62 109 ALA A N 1
ATOM 894 C CA . ALA A 1 109 ? 11.347 2.418 -10.564 1.00 96.62 109 ALA A CA 1
ATOM 895 C C . ALA A 1 109 ? 12.018 3.554 -11.352 1.00 96.62 109 ALA A C 1
ATOM 897 O O . ALA A 1 109 ? 11.813 3.643 -12.561 1.00 96.62 109 ALA A O 1
ATOM 898 N N . GLY A 1 110 ? 12.825 4.391 -10.691 1.00 97.25 110 GLY A N 1
ATOM 899 C CA . GLY A 1 110 ? 13.568 5.471 -11.336 1.00 97.25 110 GLY A CA 1
ATOM 900 C C . GLY A 1 110 ? 14.630 4.923 -12.282 1.00 97.25 110 GLY A C 1
ATOM 901 O O . GLY A 1 110 ? 14.672 5.311 -13.444 1.00 97.25 110 GLY A O 1
ATOM 902 N N . GLU A 1 111 ? 15.401 3.933 -11.834 1.00 98.19 111 GLU A N 1
ATOM 903 C CA . GLU A 1 111 ? 16.407 3.285 -12.681 1.00 98.19 111 GLU A CA 1
ATOM 904 C C . GLU A 1 111 ? 15.788 2.572 -13.896 1.00 98.19 111 GLU A C 1
ATOM 906 O O . GLU A 1 111 ? 16.339 2.620 -14.996 1.00 98.19 111 GLU A O 1
ATOM 911 N N . ILE A 1 112 ? 14.621 1.932 -13.738 1.00 98.25 112 ILE A N 1
ATOM 912 C CA . ILE A 1 112 ? 13.894 1.322 -14.866 1.00 98.25 112 ILE A CA 1
ATOM 913 C C . ILE A 1 112 ? 13.427 2.398 -15.857 1.00 98.25 112 ILE A C 1
ATOM 915 O O . ILE A 1 112 ? 13.571 2.212 -17.069 1.00 98.25 112 ILE A O 1
ATOM 919 N N . ALA A 1 113 ? 12.900 3.521 -15.364 1.00 97.81 113 ALA A N 1
ATOM 920 C CA . ALA A 1 113 ? 12.498 4.653 -16.194 1.00 97.81 113 ALA A CA 1
ATOM 921 C C . ALA A 1 113 ? 13.695 5.247 -16.960 1.00 97.81 113 ALA A C 1
ATOM 923 O O . ALA A 1 113 ? 13.593 5.505 -18.164 1.00 97.81 113 ALA A O 1
ATOM 924 N N . ASP A 1 114 ? 14.854 5.372 -16.309 1.00 97.75 114 ASP A N 1
ATOM 925 C CA . ASP A 1 114 ? 16.095 5.813 -16.946 1.00 97.75 114 ASP A CA 1
ATOM 926 C C . ASP A 1 114 ? 16.546 4.849 -18.049 1.00 97.75 114 ASP A C 1
ATOM 928 O O . ASP A 1 114 ? 16.910 5.297 -19.138 1.00 97.75 114 ASP A O 1
ATOM 932 N N . VAL A 1 115 ? 16.438 3.529 -17.847 1.00 97.75 115 VAL A N 1
ATOM 933 C CA . VAL A 1 115 ? 16.694 2.558 -18.925 1.00 97.75 115 VAL A CA 1
ATOM 934 C C . VAL A 1 115 ? 15.728 2.764 -20.094 1.00 97.75 115 VAL A C 1
ATOM 936 O O . VAL A 1 115 ? 16.179 2.850 -21.235 1.00 97.75 115 VAL A O 1
ATOM 939 N N . LEU A 1 116 ? 14.418 2.887 -19.856 1.00 96.88 116 LEU A N 1
ATOM 940 C CA . LEU A 1 116 ? 13.439 3.117 -20.934 1.00 96.88 116 LEU A CA 1
ATOM 941 C C . LEU A 1 116 ? 13.736 4.409 -21.712 1.00 96.88 116 LEU A C 1
ATOM 943 O O . LEU A 1 116 ? 13.652 4.426 -22.945 1.00 96.88 116 LEU A O 1
ATOM 947 N N . LYS A 1 117 ? 14.166 5.462 -21.010 1.00 95.12 117 LYS A N 1
ATOM 948 C CA . LYS A 1 117 ? 14.616 6.728 -21.598 1.00 95.12 117 LYS A CA 1
ATOM 949 C C . LYS A 1 117 ? 15.873 6.557 -22.452 1.00 95.12 117 LYS A C 1
ATOM 951 O O . LYS A 1 117 ? 15.916 7.076 -23.566 1.00 95.12 117 LYS A O 1
ATOM 956 N N . LEU A 1 118 ? 16.877 5.816 -21.974 1.00 94.50 118 LEU A N 1
ATOM 957 C CA . LEU A 1 118 ? 18.101 5.515 -22.732 1.00 94.50 118 LEU A CA 1
ATOM 958 C C . LEU A 1 118 ? 17.813 4.689 -23.990 1.00 94.50 118 LEU A C 1
ATOM 960 O O . LEU A 1 118 ? 18.435 4.906 -25.031 1.00 94.50 118 LEU A O 1
ATOM 964 N N . LEU A 1 119 ? 16.851 3.769 -23.908 1.00 93.94 119 LEU A N 1
ATOM 965 C CA . LEU A 1 119 ? 16.401 2.958 -25.036 1.00 93.94 119 LEU A CA 1
ATOM 966 C C . LEU A 1 119 ? 15.611 3.774 -26.071 1.00 93.94 119 LEU A C 1
ATOM 968 O O . LEU A 1 119 ? 15.584 3.387 -27.241 1.00 93.94 119 LEU A O 1
ATOM 972 N N . GLY A 1 120 ? 15.022 4.904 -25.671 1.00 91.75 120 GLY A N 1
ATOM 973 C CA . GLY A 1 120 ? 14.146 5.732 -26.505 1.00 91.75 120 GLY A CA 1
ATOM 974 C C . GLY A 1 120 ? 12.699 5.234 -26.567 1.00 91.75 120 GLY A C 1
ATOM 975 O O . GLY A 1 120 ? 11.961 5.643 -27.456 1.00 91.75 120 GLY A O 1
ATOM 976 N N . ALA A 1 121 ? 12.293 4.357 -25.645 1.00 94.31 121 ALA A N 1
ATOM 977 C CA . ALA A 1 121 ? 10.939 3.809 -25.573 1.00 94.31 121 ALA A CA 1
ATOM 978 C C . ALA A 1 121 ? 9.995 4.774 -24.829 1.00 94.31 121 ALA A C 1
ATOM 980 O O . ALA A 1 121 ? 9.556 4.496 -23.711 1.00 94.31 121 ALA A O 1
ATOM 981 N N . PHE A 1 122 ? 9.752 5.954 -25.405 1.00 92.81 122 PHE A N 1
ATOM 982 C CA . PHE A 1 122 ? 9.019 7.047 -24.761 1.00 92.81 122 PHE A CA 1
ATOM 983 C C . PHE A 1 122 ? 7.547 6.731 -24.475 1.00 92.81 122 PHE A C 1
ATOM 985 O O . PHE A 1 122 ? 7.049 7.111 -23.418 1.00 92.81 122 PHE A O 1
ATOM 992 N N . ASN A 1 123 ? 6.848 6.014 -25.356 1.00 93.50 123 ASN A N 1
ATOM 993 C CA . ASN A 1 123 ? 5.460 5.612 -25.116 1.00 93.50 123 ASN A CA 1
ATOM 994 C C . ASN A 1 123 ? 5.383 4.641 -23.936 1.00 93.50 123 ASN A C 1
ATOM 996 O O . ASN A 1 123 ? 4.554 4.804 -23.040 1.00 93.50 123 ASN A O 1
ATOM 1000 N N . SER A 1 124 ? 6.291 3.666 -23.903 1.00 94.75 124 SER A N 1
ATOM 1001 C CA . SER A 1 124 ? 6.388 2.727 -22.789 1.00 94.75 124 SER A CA 1
ATOM 1002 C C . SER A 1 124 ? 6.823 3.415 -21.491 1.00 94.75 124 SER A C 1
ATOM 1004 O O . SER A 1 124 ? 6.307 3.081 -20.429 1.00 94.75 124 SER A O 1
ATOM 1006 N N . LEU A 1 125 ? 7.722 4.402 -21.559 1.00 96.12 125 LEU A N 1
ATOM 1007 C CA . LEU A 1 125 ? 8.115 5.226 -20.414 1.00 96.12 125 LEU A CA 1
ATOM 1008 C C . LEU A 1 125 ? 6.922 6.009 -19.846 1.00 96.12 125 LEU A C 1
ATOM 1010 O O . LEU A 1 125 ? 6.713 6.004 -18.638 1.00 96.12 125 LEU A O 1
ATOM 1014 N N . MET A 1 126 ? 6.102 6.629 -20.698 1.00 96.38 126 MET A N 1
ATOM 1015 C CA . MET A 1 126 ? 4.895 7.337 -20.255 1.00 96.38 126 MET A CA 1
ATOM 1016 C C . MET A 1 126 ? 3.881 6.387 -19.608 1.00 96.38 126 MET A C 1
ATOM 1018 O O . MET A 1 126 ? 3.299 6.709 -18.574 1.00 96.38 126 MET A O 1
ATOM 1022 N N . GLU A 1 127 ? 3.684 5.194 -20.178 1.00 95.69 127 GLU A N 1
ATOM 1023 C CA . GLU A 1 127 ? 2.848 4.158 -19.564 1.00 95.69 127 GLU A CA 1
ATOM 1024 C C . GLU A 1 127 ? 3.399 3.721 -18.194 1.00 95.69 127 GLU A C 1
ATOM 1026 O O . GLU A 1 127 ? 2.634 3.566 -17.239 1.00 95.69 127 GLU A O 1
ATOM 1031 N N . PHE A 1 128 ? 4.721 3.575 -18.079 1.00 97.12 128 PHE A N 1
ATOM 1032 C CA . PHE A 1 128 ? 5.400 3.233 -16.832 1.00 97.12 128 PHE A CA 1
ATOM 1033 C C . PHE A 1 128 ? 5.211 4.307 -15.751 1.00 97.12 128 PHE A C 1
ATOM 1035 O O . PHE A 1 128 ? 4.830 3.981 -14.626 1.00 97.12 128 PHE A O 1
ATOM 1042 N N . GLU A 1 129 ? 5.411 5.583 -16.086 1.00 97.19 129 GLU A N 1
ATOM 1043 C CA . GLU A 1 129 ? 5.227 6.697 -15.146 1.00 97.19 129 GLU A CA 1
ATOM 1044 C C . GLU A 1 129 ? 3.759 6.856 -14.725 1.00 97.19 129 GLU A C 1
ATOM 1046 O O . GLU A 1 129 ? 3.470 7.059 -13.545 1.00 97.19 129 GLU A O 1
ATOM 1051 N N . ASN A 1 130 ? 2.808 6.654 -15.642 1.00 96.00 130 ASN A N 1
ATOM 1052 C CA . ASN A 1 130 ? 1.384 6.632 -15.297 1.00 96.00 130 ASN A CA 1
ATOM 1053 C C . ASN A 1 130 ? 1.063 5.528 -14.278 1.00 96.00 130 ASN A C 1
ATOM 1055 O O . ASN A 1 130 ? 0.359 5.773 -13.297 1.00 96.00 130 ASN A O 1
ATOM 1059 N N . ALA A 1 131 ? 1.600 4.321 -14.471 1.00 94.81 131 ALA A N 1
ATOM 1060 C CA . ALA A 1 131 ? 1.430 3.228 -13.517 1.00 94.81 131 ALA A CA 1
ATOM 1061 C C . ALA A 1 131 ? 2.051 3.554 -12.147 1.00 94.81 131 ALA A C 1
ATOM 1063 O O . ALA A 1 131 ? 1.460 3.240 -11.109 1.00 94.81 131 ALA A O 1
ATOM 1064 N N . ARG A 1 132 ? 3.205 4.230 -12.132 1.00 93.81 132 ARG A N 1
ATOM 1065 C CA . ARG A 1 132 ? 3.876 4.673 -10.905 1.00 93.81 132 ARG A CA 1
ATOM 1066 C C . ARG A 1 132 ? 3.047 5.691 -10.122 1.00 93.81 132 ARG A C 1
ATOM 1068 O O . ARG A 1 132 ? 2.846 5.498 -8.924 1.00 93.81 132 ARG A O 1
ATOM 1075 N N . ILE A 1 133 ? 2.493 6.696 -10.801 1.00 93.12 133 ILE A N 1
ATOM 1076 C CA . ILE A 1 133 ? 1.583 7.684 -10.199 1.00 93.12 133 ILE A CA 1
ATOM 1077 C C . ILE A 1 133 ? 0.339 6.992 -9.628 1.00 93.12 133 ILE A C 1
ATOM 1079 O O . ILE A 1 133 ? -0.059 7.252 -8.493 1.00 93.12 133 ILE A O 1
ATOM 1083 N N . LEU A 1 134 ? -0.273 6.071 -10.380 1.00 93.38 134 LEU A N 1
ATOM 1084 C CA . LEU A 1 134 ? -1.471 5.357 -9.929 1.00 93.38 134 LEU A CA 1
ATOM 1085 C C . LEU A 1 134 ? -1.212 4.502 -8.685 1.00 93.38 134 LEU A C 1
ATOM 1087 O O . LEU A 1 134 ? -2.051 4.476 -7.780 1.00 93.38 134 LEU A O 1
ATOM 1091 N N . LYS A 1 135 ? -0.064 3.820 -8.617 1.00 91.38 135 LYS A N 1
ATOM 1092 C CA . LYS A 1 135 ? 0.350 3.069 -7.425 1.00 91.38 135 LYS A CA 1
ATOM 1093 C C . LYS A 1 135 ? 0.531 3.986 -6.221 1.00 91.38 135 LYS A C 1
ATOM 1095 O O . LYS A 1 135 ? -0.035 3.703 -5.170 1.00 91.38 135 LYS A O 1
ATOM 1100 N N . GLU A 1 136 ? 1.226 5.107 -6.388 1.00 89.62 136 GLU A N 1
ATOM 1101 C CA . GLU A 1 136 ? 1.427 6.082 -5.314 1.00 89.62 136 GLU A CA 1
ATOM 1102 C C . GLU A 1 136 ? 0.096 6.643 -4.785 1.00 89.62 136 GLU A C 1
ATOM 1104 O O . GLU A 1 136 ? -0.136 6.683 -3.573 1.00 89.62 136 GLU A O 1
ATOM 1109 N N . VAL A 1 137 ? -0.822 7.027 -5.678 1.00 91.06 137 VAL A N 1
ATOM 1110 C CA . VAL A 1 137 ? -2.160 7.506 -5.297 1.00 91.06 137 VAL A CA 1
ATOM 1111 C C . VAL A 1 137 ? -2.941 6.409 -4.574 1.00 91.06 137 VAL A C 1
ATOM 1113 O O . VAL A 1 137 ? -3.519 6.664 -3.518 1.00 91.06 137 VAL A O 1
ATOM 1116 N N . SER A 1 138 ? -2.926 5.180 -5.094 1.00 90.12 138 SER A N 1
ATOM 1117 C CA . SER A 1 138 ? -3.636 4.044 -4.492 1.00 90.12 138 SER A CA 1
ATOM 1118 C C . SER A 1 138 ? -3.113 3.724 -3.092 1.00 90.12 138 SER A C 1
ATOM 1120 O O . SER A 1 138 ? -3.896 3.519 -2.167 1.00 90.12 138 SER A O 1
ATOM 1122 N N . GLU A 1 139 ? -1.794 3.727 -2.897 1.00 88.25 139 GLU A N 1
ATOM 1123 C CA . GLU A 1 139 ? -1.175 3.527 -1.587 1.00 88.25 139 GLU A CA 1
ATOM 1124 C C . GLU A 1 139 ? -1.533 4.643 -0.601 1.00 88.25 139 GLU A C 1
ATOM 1126 O O . GLU A 1 139 ? -1.840 4.363 0.560 1.00 88.25 139 GLU A O 1
ATOM 1131 N N . ASN A 1 140 ? -1.543 5.899 -1.054 1.00 90.25 140 ASN A N 1
ATOM 1132 C CA . ASN A 1 140 ? -1.965 7.037 -0.239 1.00 90.25 140 ASN A CA 1
ATOM 1133 C C . ASN A 1 140 ? -3.433 6.917 0.198 1.00 90.25 140 ASN A C 1
ATOM 1135 O O . ASN A 1 140 ? -3.738 7.099 1.380 1.00 90.25 140 ASN A O 1
ATOM 1139 N N . VAL A 1 141 ? -4.332 6.557 -0.722 1.00 90.94 141 VAL A N 1
ATOM 1140 C CA . VAL A 1 141 ? -5.751 6.317 -0.417 1.00 90.94 141 VAL A CA 1
ATOM 1141 C C . VAL A 1 141 ? -5.899 5.161 0.568 1.00 90.94 141 VAL A C 1
ATOM 1143 O O . VAL A 1 141 ? -6.566 5.317 1.588 1.00 90.94 141 VAL A O 1
ATOM 1146 N N . ASN A 1 142 ? -5.223 4.037 0.328 1.00 87.62 142 ASN A N 1
ATOM 1147 C CA . ASN A 1 142 ? -5.275 2.873 1.211 1.00 87.62 142 ASN A CA 1
ATOM 1148 C C . ASN A 1 142 ? -4.802 3.211 2.629 1.00 87.62 142 ASN A C 1
ATOM 1150 O O . ASN A 1 142 ? -5.454 2.832 3.601 1.00 87.62 142 ASN A O 1
ATOM 1154 N N . ARG A 1 143 ? -3.706 3.968 2.775 1.00 89.81 143 ARG A N 1
ATOM 1155 C CA . ARG A 1 143 ? -3.233 4.434 4.089 1.00 89.81 143 ARG A CA 1
ATOM 1156 C C . ARG A 1 143 ? -4.275 5.301 4.791 1.00 89.81 143 ARG A C 1
ATOM 1158 O O . ARG A 1 143 ? -4.529 5.095 5.977 1.00 89.81 143 ARG A O 1
ATOM 1165 N N . ARG A 1 144 ? -4.897 6.236 4.069 1.00 91.06 144 ARG A N 1
ATOM 1166 C CA . ARG A 1 144 ? -5.926 7.123 4.624 1.00 91.06 144 ARG A CA 1
ATOM 1167 C C . ARG A 1 144 ? -7.176 6.355 5.056 1.00 91.06 144 ARG A C 1
ATOM 1169 O O . ARG A 1 144 ? -7.619 6.525 6.187 1.00 91.06 144 ARG A O 1
ATOM 1176 N N . VAL A 1 145 ? -7.701 5.480 4.200 1.00 89.81 145 VAL A N 1
ATOM 1177 C CA . VAL A 1 145 ? -8.883 4.658 4.505 1.00 89.81 145 VAL A CA 1
ATOM 1178 C C . VAL A 1 145 ? -8.611 3.737 5.693 1.00 89.81 145 VAL A C 1
ATOM 1180 O O . VAL A 1 145 ? -9.425 3.665 6.609 1.00 89.81 145 VAL A O 1
ATOM 1183 N N . ASN A 1 146 ? -7.443 3.091 5.741 1.00 89.31 146 ASN A N 1
ATOM 1184 C CA . ASN A 1 146 ? -7.061 2.248 6.876 1.00 89.31 146 ASN A CA 1
ATOM 1185 C C . ASN A 1 146 ? -6.981 3.045 8.184 1.00 89.31 146 ASN A C 1
ATOM 1187 O O . ASN A 1 146 ? -7.418 2.563 9.229 1.00 89.31 146 ASN A O 1
ATOM 1191 N N . PHE A 1 147 ? -6.454 4.270 8.134 1.00 92.25 147 PHE A N 1
ATOM 1192 C CA . PHE A 1 147 ? -6.402 5.153 9.296 1.00 92.25 147 PHE A CA 1
ATOM 1193 C C . PHE A 1 147 ? -7.804 5.562 9.774 1.00 92.25 147 PHE A C 1
ATOM 1195 O O . PHE A 1 147 ? -8.101 5.468 10.967 1.00 92.25 147 PHE A O 1
ATOM 1202 N N . GLU A 1 148 ? -8.688 5.965 8.860 1.00 91.88 148 GLU A N 1
ATOM 1203 C CA . GLU A 1 148 ? -10.080 6.313 9.174 1.00 91.88 148 GLU A CA 1
ATOM 1204 C C . GLU A 1 148 ? -10.836 5.107 9.761 1.00 91.88 148 GLU A C 1
ATOM 1206 O O . GLU A 1 148 ? -11.427 5.213 10.839 1.00 91.88 148 GLU A O 1
ATOM 1211 N N . ALA A 1 149 ? -10.725 3.930 9.139 1.00 91.12 149 ALA A N 1
ATOM 1212 C CA . ALA A 1 149 ? -11.337 2.694 9.624 1.00 91.12 149 ALA A CA 1
ATOM 1213 C C . ALA A 1 149 ? -10.819 2.286 11.015 1.00 91.12 149 ALA A C 1
ATOM 1215 O O . ALA A 1 149 ? -11.598 1.866 11.874 1.00 91.12 149 ALA A O 1
ATOM 1216 N N . ALA A 1 150 ? -9.517 2.430 11.281 1.00 90.25 150 ALA A N 1
ATOM 1217 C CA . ALA A 1 150 ? -8.941 2.157 12.597 1.00 90.25 150 ALA A CA 1
ATOM 1218 C C . ALA A 1 150 ? -9.477 3.117 13.675 1.00 90.25 150 ALA A C 1
ATOM 1220 O O . ALA A 1 150 ? -9.762 2.688 14.798 1.00 90.25 150 ALA A O 1
ATOM 1221 N N . ASN A 1 151 ? -9.662 4.397 13.339 1.00 88.81 151 ASN A N 1
ATOM 1222 C CA . ASN A 1 151 ? -10.228 5.389 14.254 1.00 88.81 151 ASN A CA 1
ATOM 1223 C C . ASN A 1 151 ? -11.708 5.126 14.554 1.00 88.81 151 ASN A C 1
ATOM 1225 O O . ASN A 1 151 ? -12.112 5.189 15.720 1.00 88.81 151 ASN A O 1
ATOM 1229 N N . ILE A 1 152 ? -12.500 4.778 13.535 1.00 88.62 152 ILE A N 1
ATOM 1230 C CA . ILE A 1 152 ? -13.906 4.384 13.702 1.00 88.62 152 ILE A CA 1
ATOM 1231 C C . ILE A 1 152 ? -13.990 3.154 14.609 1.00 88.62 152 ILE A C 1
ATOM 1233 O O . ILE A 1 152 ? -14.656 3.203 15.640 1.00 88.62 152 ILE A O 1
ATOM 1237 N N . ASN A 1 153 ? -13.232 2.095 14.310 1.00 91.31 153 ASN A N 1
ATOM 1238 C CA . ASN A 1 153 ? -13.210 0.876 15.123 1.00 91.31 153 ASN A CA 1
ATOM 1239 C C . ASN A 1 153 ? -12.828 1.140 16.586 1.00 91.31 153 ASN A C 1
ATOM 1241 O O . ASN A 1 153 ? -13.438 0.581 17.499 1.00 91.31 153 ASN A O 1
ATOM 1245 N N . ARG A 1 154 ? -11.834 2.002 16.840 1.00 89.88 154 ARG A N 1
ATOM 1246 C CA . ARG A 1 154 ? -11.448 2.384 18.208 1.00 89.88 154 ARG A CA 1
ATOM 1247 C C . ARG A 1 154 ? -12.580 3.121 18.929 1.00 89.88 154 ARG A C 1
ATOM 1249 O O . ARG A 1 154 ? -12.793 2.888 20.116 1.00 89.88 154 ARG A O 1
ATOM 1256 N N . THR A 1 155 ? -13.300 3.982 18.217 1.00 89.44 155 THR A N 1
ATOM 1257 C CA . THR A 1 155 ? -14.414 4.772 18.761 1.00 89.44 155 THR A CA 1
ATOM 1258 C C . THR A 1 155 ? -15.617 3.889 19.079 1.00 89.44 155 THR A C 1
ATOM 1260 O O . THR A 1 155 ? -16.149 3.974 20.182 1.00 89.44 155 THR A O 1
ATOM 1263 N N . VAL A 1 156 ? -15.979 2.980 18.170 1.00 91.12 156 VAL A N 1
ATOM 1264 C CA . VAL A 1 156 ? -17.063 2.006 18.368 1.00 91.12 156 VAL A CA 1
ATOM 1265 C C . VAL A 1 156 ? -16.774 1.120 19.577 1.00 91.12 156 VAL A C 1
ATOM 1267 O O . VAL A 1 156 ? -17.592 1.045 20.490 1.00 91.12 156 VAL A O 1
ATOM 1270 N N . LYS A 1 157 ? -15.573 0.526 19.657 1.00 92.81 157 LYS A N 1
ATOM 1271 C CA . LYS A 1 157 ? -15.170 -0.295 20.813 1.00 92.81 157 LYS A CA 1
ATOM 1272 C C . LYS A 1 157 ? -15.233 0.479 22.129 1.00 92.81 157 LYS A C 1
ATOM 1274 O O . LYS A 1 157 ? -15.655 -0.067 23.144 1.00 92.81 157 LYS A O 1
ATOM 1279 N N . ALA A 1 158 ? -14.814 1.744 22.121 1.00 92.38 158 ALA A N 1
ATOM 1280 C CA . ALA A 1 158 ? -14.899 2.589 23.302 1.00 92.38 158 ALA A CA 1
ATOM 1281 C C . ALA A 1 158 ? -16.357 2.870 23.701 1.00 92.38 158 ALA A C 1
ATOM 1283 O O . ALA A 1 158 ? -16.647 2.832 24.892 1.00 92.38 158 ALA A O 1
ATOM 1284 N N . SER A 1 159 ? -17.258 3.124 22.744 1.00 93.62 159 SER A N 1
ATOM 1285 C CA . SER A 1 159 ? -18.681 3.351 23.037 1.00 93.62 159 SER A CA 1
ATOM 1286 C C . SER A 1 159 ? -19.348 2.105 23.620 1.00 93.62 159 SER A C 1
ATOM 1288 O O . SER A 1 159 ? -19.995 2.200 24.659 1.00 93.62 159 SER A O 1
ATOM 1290 N N . VAL A 1 160 ? -19.116 0.928 23.025 1.00 95.69 160 VAL A N 1
ATOM 1291 C CA . VAL A 1 160 ? -19.642 -0.350 23.541 1.00 95.69 160 VAL A CA 1
ATOM 1292 C C . VAL A 1 160 ? -19.182 -0.580 24.980 1.00 95.69 160 VAL A C 1
ATOM 1294 O O . VAL A 1 160 ? -20.009 -0.762 25.867 1.00 95.69 160 VAL A O 1
ATOM 1297 N N . LYS A 1 161 ? -17.877 -0.451 25.246 1.00 96.56 161 LYS A N 1
ATOM 1298 C CA . LYS A 1 161 ? -17.339 -0.598 26.605 1.00 96.56 161 LYS A CA 1
ATOM 1299 C C . LYS A 1 161 ? -17.946 0.405 27.593 1.00 96.56 161 LYS A C 1
ATOM 1301 O O . LYS A 1 161 ? -18.233 0.048 28.729 1.00 96.56 161 LYS A O 1
ATOM 1306 N N . GLN A 1 162 ? -18.142 1.659 27.177 1.00 97.50 162 GLN A N 1
ATOM 1307 C CA . G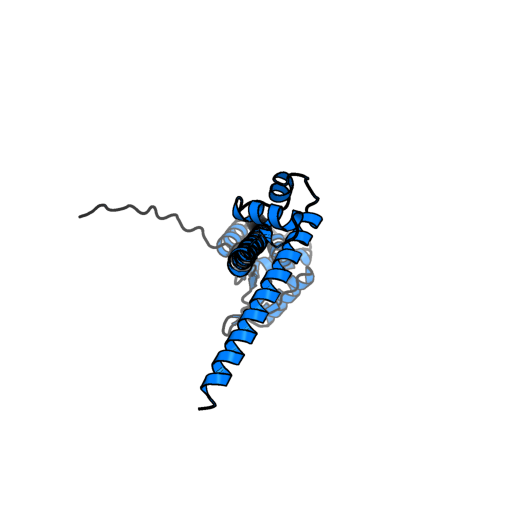LN A 1 162 ? -18.789 2.672 28.019 1.00 97.50 162 GLN A CA 1
ATOM 1308 C C . GLN A 1 162 ? -20.217 2.261 28.385 1.00 97.50 162 GLN A C 1
ATOM 1310 O O . GLN A 1 162 ? -20.610 2.430 29.533 1.00 97.50 162 GLN A O 1
ATOM 1315 N N . GLN A 1 163 ? -20.981 1.724 27.432 1.00 97.44 163 GLN A N 1
ATOM 1316 C CA . GLN A 1 163 ? -22.342 1.251 27.682 1.00 97.44 163 GLN A CA 1
ATOM 1317 C C . GLN A 1 163 ? -22.348 0.060 28.642 1.00 97.44 163 GLN A C 1
ATOM 1319 O O . GLN A 1 163 ? -23.107 0.081 29.602 1.00 97.44 163 GLN A O 1
ATOM 1324 N N . GLU A 1 164 ? -21.468 -0.923 28.446 1.00 97.94 164 GLU A N 1
ATOM 1325 C CA . GLU A 1 164 ? -21.314 -2.064 29.360 1.00 97.94 164 GLU A CA 1
ATOM 1326 C C . GLU A 1 164 ? -20.960 -1.614 30.785 1.00 97.94 164 GLU A C 1
ATOM 1328 O O . GLU A 1 164 ? -21.561 -2.078 31.752 1.00 97.94 164 GLU A O 1
ATOM 1333 N N . ASP A 1 165 ? -20.010 -0.682 30.921 1.00 98.31 165 ASP A N 1
ATOM 1334 C CA . ASP A 1 165 ? -19.625 -0.104 32.211 1.00 98.31 165 ASP A CA 1
ATOM 1335 C C . ASP A 1 165 ? -20.821 0.595 32.883 1.00 98.31 165 ASP A C 1
ATOM 1337 O O . ASP A 1 165 ? -21.068 0.407 34.073 1.00 98.31 165 ASP A O 1
ATOM 1341 N N . ILE A 1 166 ? -21.588 1.385 32.127 1.00 98.31 166 ILE A N 1
ATOM 1342 C CA . ILE A 1 166 ? -22.755 2.107 32.645 1.00 98.31 166 ILE A CA 1
ATOM 1343 C C . ILE A 1 166 ? -23.889 1.148 33.035 1.00 98.31 166 ILE A C 1
ATOM 1345 O O . ILE A 1 166 ? -24.512 1.342 34.081 1.00 98.31 166 ILE A O 1
ATOM 1349 N N . LEU A 1 167 ? -24.166 0.128 32.219 1.00 98.19 167 LEU A N 1
ATOM 1350 C CA . LEU A 1 167 ? -25.199 -0.871 32.499 1.00 98.19 167 LEU A CA 1
ATOM 1351 C C . LEU A 1 167 ? -24.871 -1.655 33.771 1.00 98.19 167 LEU A C 1
ATOM 1353 O O . LEU A 1 167 ? -25.740 -1.785 34.628 1.00 98.19 167 LEU A O 1
ATOM 1357 N N . LEU A 1 168 ? -23.610 -2.053 33.960 1.00 98.06 168 LEU A N 1
ATOM 1358 C CA . LEU A 1 168 ? -23.172 -2.707 35.194 1.00 98.06 168 LEU A CA 1
ATOM 1359 C C . LEU A 1 168 ? -23.419 -1.828 36.430 1.00 98.06 168 LEU A C 1
ATOM 1361 O O . LEU A 1 168 ? -23.946 -2.301 37.434 1.00 98.06 168 LEU A O 1
ATOM 1365 N N . ILE A 1 169 ? -23.068 -0.538 36.368 1.00 98.12 169 ILE A N 1
ATOM 1366 C CA . ILE A 1 169 ? -23.324 0.400 37.476 1.00 98.12 169 ILE A CA 1
ATOM 1367 C C . ILE A 1 169 ? -24.826 0.496 37.756 1.00 98.12 169 ILE A C 1
ATOM 1369 O O . ILE A 1 169 ? -25.247 0.467 38.916 1.00 98.12 169 ILE A O 1
ATOM 1373 N N . LYS A 1 170 ? -25.637 0.608 36.697 1.00 97.50 170 LYS A N 1
ATOM 1374 C CA . LYS A 1 170 ? -27.096 0.696 36.797 1.00 97.50 170 LYS A CA 1
ATOM 1375 C C . LYS A 1 170 ? -27.693 -0.536 37.480 1.00 97.50 170 LYS A C 1
ATOM 1377 O O . LYS A 1 170 ? -28.578 -0.366 38.311 1.00 97.50 170 LYS A O 1
ATOM 1382 N N . GLU A 1 171 ? -27.215 -1.729 37.146 1.00 96.75 171 GLU A N 1
ATOM 1383 C CA . GLU A 1 171 ? -27.701 -2.998 37.699 1.00 96.75 171 GLU A CA 1
ATOM 1384 C C . GLU A 1 171 ? -27.258 -3.223 39.149 1.00 96.75 171 GLU A C 1
ATOM 1386 O O . GLU A 1 171 ? -28.066 -3.638 39.975 1.00 96.75 171 GLU A O 1
ATOM 1391 N N . MET A 1 172 ? -25.998 -2.923 39.477 1.00 94.88 172 MET A N 1
ATOM 1392 C CA . MET A 1 172 ? -25.416 -3.257 40.783 1.00 94.88 172 MET A CA 1
ATOM 1393 C C . MET A 1 172 ? -25.782 -2.261 41.885 1.00 94.88 172 MET A C 1
ATOM 1395 O O . MET A 1 172 ? -26.140 -2.655 42.993 1.00 94.88 172 MET A O 1
ATOM 1399 N N . ILE A 1 173 ? -25.657 -0.961 41.603 1.00 95.00 173 ILE A N 1
ATOM 1400 C CA . ILE A 1 173 ? -25.826 0.093 42.617 1.00 95.00 173 ILE A CA 1
ATOM 1401 C C . ILE A 1 173 ? -26.879 1.137 42.234 1.00 95.00 173 ILE A C 1
ATOM 1403 O O . ILE A 1 173 ? -27.341 1.878 43.101 1.00 95.00 173 ILE A O 1
ATOM 1407 N N . GLY A 1 174 ? -27.283 1.190 40.963 1.00 95.88 174 GLY A N 1
ATOM 1408 C CA . GLY A 1 174 ? -28.205 2.191 40.434 1.00 95.88 174 GLY A CA 1
ATOM 1409 C C . GLY A 1 174 ? -27.523 3.529 40.132 1.00 95.88 174 GLY A C 1
ATOM 1410 O O . GLY A 1 174 ? -26.708 4.035 40.906 1.00 95.88 174 GLY A O 1
ATOM 1411 N N . LEU A 1 175 ? -27.896 4.156 39.011 1.00 95.56 175 LEU A N 1
ATOM 1412 C CA . LEU A 1 175 ? -27.326 5.450 38.597 1.00 95.56 175 LEU A CA 1
ATOM 1413 C C . LEU A 1 175 ? -27.693 6.599 39.559 1.00 95.56 175 LEU A C 1
ATOM 1415 O O . LEU A 1 175 ? -26.988 7.604 39.639 1.00 95.56 175 LEU A O 1
ATOM 1419 N N . GLU A 1 176 ? -28.748 6.434 40.359 1.00 95.12 176 GLU A N 1
ATOM 1420 C CA . GLU A 1 176 ? -29.154 7.408 41.379 1.00 95.12 176 GLU A CA 1
ATOM 1421 C C . GLU A 1 176 ? -28.141 7.553 42.524 1.00 95.12 176 GLU A C 1
ATOM 1423 O O . GLU A 1 176 ? -28.147 8.557 43.239 1.00 95.12 176 GLU A O 1
ATOM 1428 N N . ARG A 1 177 ? -27.250 6.567 42.694 1.00 93.62 177 ARG A N 1
ATOM 1429 C CA . ARG A 1 177 ? -26.237 6.550 43.759 1.00 93.62 177 ARG A CA 1
ATOM 1430 C C . ARG A 1 177 ? -24.899 7.170 43.361 1.00 93.62 177 ARG A C 1
ATOM 1432 O O . ARG A 1 177 ? -24.033 7.324 44.216 1.00 93.62 177 ARG A O 1
ATOM 1439 N N . ILE A 1 178 ? -24.722 7.541 42.094 1.00 95.69 178 ILE A N 1
ATOM 1440 C CA . ILE A 1 178 ? -23.526 8.252 41.623 1.00 95.69 178 ILE A CA 1
ATOM 1441 C C . ILE A 1 178 ? -23.784 9.761 41.509 1.00 95.69 178 ILE A C 1
ATOM 1443 O O . ILE A 1 178 ? -24.932 10.215 41.467 1.00 95.69 178 ILE A O 1
ATOM 1447 N N . GLU A 1 179 ? -22.698 10.539 41.460 1.00 96.06 179 GLU A N 1
ATOM 1448 C CA . GLU A 1 179 ? -22.714 12.001 41.301 1.00 96.06 179 GLU A CA 1
ATOM 1449 C C . GLU A 1 179 ? -23.602 12.423 40.116 1.00 96.06 179 GLU A C 1
ATOM 1451 O O . GLU A 1 179 ? -23.523 11.832 39.036 1.00 96.06 179 GLU A O 1
ATOM 1456 N N . SER A 1 180 ? -24.422 13.464 40.295 1.00 94.38 180 SER A N 1
ATOM 1457 C CA . SER A 1 180 ? -25.431 13.900 39.313 1.00 94.38 180 SER A CA 1
ATOM 1458 C C . SER A 1 180 ? -24.852 14.141 37.916 1.00 94.38 180 SER A C 1
ATOM 1460 O O . SER A 1 180 ? -25.418 13.690 36.925 1.00 94.38 180 SER A O 1
ATOM 1462 N N . GLY A 1 181 ? -23.670 14.758 37.825 1.00 93.88 181 GLY A N 1
ATOM 1463 C CA . GLY A 1 181 ? -22.998 14.991 36.545 1.00 93.88 181 GLY A CA 1
ATOM 1464 C C . GLY A 1 181 ? -22.493 13.718 35.848 1.00 93.88 181 GLY A C 1
ATOM 1465 O O . GLY A 1 181 ? -22.285 13.737 34.632 1.00 93.88 181 GLY A O 1
ATOM 1466 N N . LEU A 1 182 ? -22.267 12.626 36.588 1.00 97.19 182 LEU A N 1
ATOM 1467 C CA . LEU A 1 182 ? -21.936 11.311 36.025 1.00 97.19 182 LEU A CA 1
ATOM 1468 C C . LEU A 1 182 ? -23.196 10.556 35.604 1.00 97.19 182 LEU A C 1
ATOM 1470 O O . LEU A 1 182 ? -23.183 9.934 34.546 1.00 97.19 182 LEU A O 1
ATOM 1474 N N . ARG A 1 183 ? -24.266 10.644 36.401 1.00 97.75 183 ARG A N 1
ATOM 1475 C CA . ARG A 1 183 ? -25.583 10.070 36.096 1.00 97.75 183 ARG A CA 1
ATOM 1476 C C . ARG A 1 183 ? -26.140 10.606 34.791 1.00 97.75 183 ARG A C 1
ATOM 1478 O O . ARG A 1 183 ? -26.421 9.829 33.890 1.00 97.75 183 ARG A O 1
ATOM 1485 N N . GLU A 1 184 ? -26.191 11.926 34.664 1.00 97.19 184 GLU A N 1
ATOM 1486 C CA . GLU A 1 184 ? -26.701 12.588 33.467 1.00 97.19 184 GLU A CA 1
ATOM 1487 C C . GLU A 1 184 ? -25.930 12.150 32.212 1.00 97.19 184 GLU A C 1
ATOM 1489 O O . GLU A 1 184 ? -26.516 11.834 31.180 1.00 97.19 184 GLU A O 1
ATOM 1494 N N . LEU A 1 185 ? -24.599 12.054 32.307 1.00 97.88 185 LEU A N 1
ATOM 1495 C CA . LEU A 1 185 ? -23.786 11.589 31.186 1.00 97.88 185 LEU A CA 1
ATOM 1496 C C . LEU A 1 185 ? -23.995 10.100 30.882 1.00 97.88 185 LEU A C 1
ATOM 1498 O O . LEU A 1 185 ? -23.968 9.703 29.717 1.00 97.88 185 LEU A O 1
ATOM 1502 N N . ALA A 1 186 ? -24.169 9.278 31.915 1.00 97.75 186 ALA A N 1
ATOM 1503 C CA . ALA A 1 186 ? -24.447 7.858 31.772 1.00 97.75 186 ALA A CA 1
ATOM 1504 C C . ALA A 1 186 ? -25.780 7.629 31.041 1.00 97.75 186 ALA A C 1
ATOM 1506 O O . ALA A 1 186 ? -25.831 6.866 30.078 1.00 97.75 186 ALA A O 1
ATOM 1507 N N . GLU A 1 187 ? -26.826 8.350 31.439 1.00 97.00 187 GLU A N 1
ATOM 1508 C CA . GLU A 1 187 ? -28.139 8.328 30.793 1.00 97.00 187 GLU A CA 1
ATOM 1509 C C . GLU A 1 187 ? -28.063 8.808 29.345 1.00 97.00 187 GLU A C 1
ATOM 1511 O O . GLU A 1 187 ? -28.529 8.107 28.449 1.00 97.00 187 GLU A O 1
ATOM 1516 N N . GLN A 1 188 ? -27.387 9.934 29.091 1.00 96.81 188 GLN A N 1
ATOM 1517 C CA . GLN A 1 188 ? -27.177 10.439 27.732 1.00 96.81 188 GLN A CA 1
ATOM 1518 C C . GLN A 1 188 ? -26.439 9.430 26.842 1.00 96.81 188 GLN A C 1
ATOM 1520 O O . GLN A 1 188 ? -26.825 9.226 25.693 1.00 96.81 188 GLN A O 1
ATOM 1525 N N . ARG A 1 189 ? -25.400 8.751 27.351 1.00 97.38 189 ARG A N 1
ATOM 1526 C CA . ARG A 1 189 ? -24.673 7.721 26.587 1.00 97.38 189 ARG A CA 1
ATOM 1527 C C . ARG A 1 189 ? -25.538 6.491 26.298 1.00 97.38 189 ARG A C 1
ATOM 1529 O O . ARG A 1 189 ? -25.415 5.936 25.210 1.00 97.38 189 ARG A O 1
ATOM 1536 N N . LEU A 1 190 ? -26.395 6.063 27.227 1.00 96.62 190 LEU A N 1
ATOM 1537 C CA . LEU A 1 190 ? -27.332 4.961 26.974 1.00 96.62 190 LEU A CA 1
ATOM 1538 C C . LEU A 1 190 ? -28.430 5.352 25.979 1.00 96.62 190 LEU A C 1
ATOM 1540 O O . LEU A 1 190 ? -28.826 4.533 25.156 1.00 96.62 190 LEU A O 1
ATOM 1544 N N . GLN A 1 191 ? -28.911 6.594 26.047 1.00 96.31 191 GLN A N 1
ATOM 1545 C CA . GLN A 1 191 ? -29.932 7.111 25.141 1.00 96.31 191 GLN A CA 1
ATOM 1546 C C . GLN A 1 191 ? -29.388 7.314 23.720 1.00 96.31 191 GLN A C 1
ATOM 1548 O O . GLN A 1 191 ? -30.094 7.051 22.747 1.00 96.31 191 GLN A O 1
ATOM 1553 N N . TYR A 1 192 ? -28.132 7.751 23.599 1.00 95.44 192 TYR A N 1
ATOM 1554 C CA . TYR A 1 192 ? -27.461 8.019 22.329 1.00 95.44 192 TYR A CA 1
ATOM 1555 C C . TYR A 1 192 ? -26.159 7.200 22.211 1.00 95.44 192 TYR A C 1
ATOM 1557 O O . TYR A 1 192 ? -25.049 7.734 22.362 1.00 95.44 192 TYR A O 1
ATOM 1565 N N . PRO A 1 193 ? -26.266 5.888 21.927 1.00 91.69 193 PRO A N 1
ATOM 1566 C CA . PRO A 1 193 ? -25.121 4.973 21.892 1.00 91.69 193 PRO A CA 1
ATOM 1567 C C . PRO A 1 193 ? -24.098 5.330 20.804 1.00 91.69 193 PRO A C 1
ATOM 1569 O O . PRO A 1 193 ? -22.892 5.180 21.014 1.00 91.69 193 PRO A O 1
ATOM 1572 N N . ASP A 1 194 ? -24.561 5.877 19.681 1.00 91.38 194 ASP A N 1
ATOM 1573 C CA . ASP A 1 194 ? -23.720 6.227 18.529 1.00 91.38 194 ASP A CA 1
ATOM 1574 C C . ASP A 1 194 ? -23.204 7.673 18.565 1.00 91.38 194 ASP A C 1
ATOM 1576 O O . ASP A 1 194 ? -22.399 8.069 17.722 1.00 91.38 194 ASP A O 1
ATOM 1580 N N . ALA A 1 195 ? -23.623 8.468 19.557 1.00 93.00 195 ALA A N 1
ATOM 1581 C CA . ALA A 1 195 ? -23.220 9.864 19.657 1.00 93.00 195 ALA A CA 1
ATOM 1582 C C . ALA A 1 195 ? -21.713 10.011 19.908 1.00 93.00 195 ALA A C 1
ATOM 1584 O O . ALA A 1 195 ? -21.103 9.361 20.771 1.00 93.00 195 ALA A O 1
ATOM 1585 N N . SER A 1 196 ? -21.100 10.950 19.202 1.00 93.31 196 SER A N 1
ATOM 1586 C CA . SER A 1 196 ? -19.760 11.428 19.508 1.00 93.31 196 SER A CA 1
ATOM 1587 C C . SER A 1 196 ? -19.707 12.066 20.904 1.00 93.31 196 SER A C 1
ATOM 1589 O O . SER A 1 196 ? -20.712 12.454 21.496 1.00 93.31 196 SER A O 1
ATOM 1591 N N . LEU A 1 197 ? -18.497 12.220 21.449 1.00 93.94 197 LEU A N 1
ATOM 1592 C CA . LEU A 1 197 ? -18.308 12.899 22.740 1.00 93.94 197 LEU A CA 1
ATOM 1593 C C . LEU A 1 197 ? -18.819 14.348 22.734 1.00 93.94 197 LEU A C 1
ATOM 1595 O O . LEU A 1 197 ? -19.175 14.877 23.781 1.00 93.94 197 LEU A O 1
ATOM 1599 N N . GLU A 1 198 ? -18.811 14.998 21.572 1.00 94.25 198 GLU A N 1
ATOM 1600 C CA . GLU A 1 198 ? -19.295 16.366 21.426 1.00 94.25 198 GLU A CA 1
ATOM 1601 C C . GLU A 1 198 ? -20.824 16.419 21.403 1.00 94.25 198 GLU A C 1
ATOM 1603 O O . GLU A 1 198 ? -21.416 17.258 22.075 1.00 94.25 198 GLU A O 1
ATOM 1608 N N . GLU A 1 199 ? -21.472 15.486 20.707 1.00 94.81 199 GLU A N 1
ATOM 1609 C CA . GLU A 1 199 ? -22.933 15.357 20.720 1.00 94.81 199 GLU A CA 1
ATOM 1610 C C . GLU A 1 199 ? -23.447 15.000 22.115 1.00 94.81 199 GLU A C 1
ATOM 1612 O O . GLU A 1 199 ? -24.383 15.639 22.589 1.00 94.81 199 GLU A O 1
ATOM 1617 N N . LEU A 1 200 ? -22.768 14.088 22.824 1.00 95.75 200 LEU A N 1
ATOM 1618 C CA . LEU A 1 200 ? -23.085 13.809 24.225 1.00 95.75 200 LEU A CA 1
ATOM 1619 C C . LEU A 1 200 ? -22.990 15.054 25.100 1.00 95.75 200 LEU A C 1
ATOM 1621 O O . LEU A 1 200 ? -23.862 15.273 25.929 1.00 95.75 200 LEU A O 1
ATOM 1625 N N . SER A 1 201 ? -21.951 15.878 24.922 1.00 95.94 201 SER A N 1
ATOM 1626 C CA . SER A 1 201 ? -21.850 17.132 25.669 1.00 95.94 201 SER A CA 1
ATOM 1627 C C . SER A 1 201 ? -23.050 18.035 25.419 1.00 95.94 201 SER A C 1
ATOM 1629 O O . SER A 1 201 ? -23.491 18.708 26.345 1.00 95.94 201 SER A O 1
ATOM 1631 N N . ARG A 1 202 ? -23.493 18.162 24.167 1.00 94.50 202 ARG A N 1
ATOM 1632 C CA . ARG A 1 202 ? -24.580 19.083 23.812 1.00 94.50 202 ARG A CA 1
ATOM 1633 C C . ARG A 1 202 ? -25.923 18.621 24.378 1.00 94.50 202 ARG A C 1
ATOM 1635 O O . ARG A 1 202 ? -26.782 19.464 24.595 1.00 94.50 202 ARG A O 1
ATOM 1642 N N . GLY A 1 203 ? -26.081 17.320 24.624 1.00 91.06 203 GLY A N 1
ATOM 1643 C CA . GLY A 1 203 ? -27.255 16.741 25.280 1.00 91.06 203 GLY A CA 1
ATOM 1644 C C . GLY A 1 203 ? -27.290 16.902 26.805 1.00 91.06 203 GLY A C 1
ATOM 1645 O O . GLY A 1 203 ? -28.307 16.581 27.412 1.00 91.06 203 GLY A O 1
ATOM 1646 N N . LEU A 1 204 ? -26.214 17.387 27.438 1.00 94.19 204 LEU A N 1
ATOM 1647 C CA . LEU A 1 204 ? -26.201 17.674 28.877 1.00 94.19 204 LEU A CA 1
ATOM 1648 C C . LEU A 1 204 ? -26.915 18.997 29.177 1.00 94.19 204 LEU A C 1
ATOM 1650 O O . LEU A 1 204 ? -26.815 19.953 28.409 1.00 94.19 204 LEU A O 1
ATOM 1654 N N . SER A 1 205 ? -27.541 19.088 30.351 1.00 91.19 205 SER A N 1
ATOM 1655 C CA . SER A 1 205 ? -28.151 20.313 30.888 1.00 91.19 205 SER A CA 1
ATOM 1656 C C . SER A 1 205 ? -27.172 21.486 30.937 1.00 91.19 205 SER A C 1
ATOM 1658 O O . SER A 1 205 ? -27.533 22.617 30.622 1.00 91.19 205 SER A O 1
ATOM 1660 N N . THR A 1 206 ? -25.917 21.212 31.301 1.00 92.31 206 THR A N 1
ATOM 1661 C CA . THR A 1 206 ? -24.797 22.146 31.172 1.00 92.31 206 THR A CA 1
ATOM 1662 C C . THR A 1 206 ? -23.731 21.521 30.271 1.00 92.31 206 THR A C 1
ATOM 1664 O O . THR A 1 206 ? -23.027 20.606 30.715 1.00 92.31 206 THR A O 1
ATOM 1667 N N . PRO A 1 207 ? -23.579 21.998 29.021 1.00 92.88 207 PRO A N 1
ATOM 1668 C CA . PRO A 1 207 ? -22.560 21.495 28.110 1.00 92.88 207 PRO A CA 1
ATOM 1669 C C . PRO A 1 207 ? -21.145 21.637 28.679 1.00 92.88 207 PRO A C 1
ATOM 1671 O O . PRO A 1 207 ? -20.804 22.637 29.312 1.00 92.88 207 PRO A O 1
ATOM 1674 N N . ILE A 1 208 ? -20.294 20.643 28.425 1.00 94.88 208 ILE A N 1
ATOM 1675 C CA . ILE A 1 208 ? -18.899 20.607 28.883 1.00 94.88 208 ILE A CA 1
ATOM 1676 C C . ILE A 1 208 ? -17.967 20.267 27.720 1.00 94.88 208 ILE A C 1
ATOM 1678 O O . ILE A 1 208 ? -18.315 19.528 26.813 1.00 94.88 208 ILE A O 1
ATOM 1682 N N . GLY A 1 209 ? -16.716 20.723 27.744 1.00 95.56 209 GLY A N 1
ATOM 1683 C CA . GLY A 1 209 ? -15.779 20.365 26.673 1.00 95.56 209 GLY A CA 1
ATOM 1684 C C . GLY A 1 209 ? -15.604 18.844 26.502 1.00 95.56 209 GLY A C 1
ATOM 1685 O O . GLY A 1 209 ? -15.740 18.072 27.453 1.00 95.56 209 GLY A O 1
ATOM 1686 N N . LYS A 1 210 ? -15.192 18.404 25.304 1.00 94.19 210 LYS A N 1
ATOM 1687 C CA . LYS A 1 210 ? -14.893 16.991 24.976 1.00 94.19 210 LYS A CA 1
ATOM 1688 C C . LYS A 1 210 ? -14.006 16.294 26.019 1.00 94.19 210 LYS A C 1
ATOM 1690 O O . LYS A 1 210 ? -14.216 15.125 26.340 1.00 94.19 210 LYS A O 1
ATOM 1695 N N . SER A 1 211 ? -13.022 17.016 26.564 1.00 94.56 211 SER A N 1
ATOM 1696 C CA . SER A 1 211 ? -12.153 16.522 27.642 1.00 94.56 211 SER A CA 1
ATOM 1697 C C . SER A 1 211 ? -12.927 16.247 28.939 1.00 94.56 211 SER A C 1
ATOM 1699 O O . SER A 1 211 ? -12.706 15.221 29.580 1.00 94.56 211 SER A O 1
ATOM 1701 N N . GLY A 1 212 ? -13.891 17.107 29.285 1.00 96.25 212 GLY A N 1
ATOM 1702 C CA . GLY A 1 212 ? -14.782 16.937 30.433 1.00 96.25 212 GLY A CA 1
ATOM 1703 C C . GLY A 1 212 ? -15.681 15.708 30.297 1.00 96.25 212 GLY A C 1
ATOM 1704 O O . GLY A 1 212 ? -15.750 14.905 31.228 1.00 96.25 212 GLY A O 1
ATOM 1705 N N . VAL A 1 213 ? -16.283 15.501 29.120 1.00 96.88 213 VAL A N 1
ATOM 1706 C CA . VAL A 1 213 ? -17.061 14.283 28.816 1.00 96.88 213 VAL A CA 1
ATOM 1707 C C . VAL A 1 213 ? -16.190 13.038 28.974 1.00 96.88 213 VAL A C 1
ATOM 1709 O O . VAL A 1 213 ? -16.547 12.108 29.693 1.00 96.88 213 VAL A O 1
ATOM 1712 N N . ASN A 1 214 ? -15.004 13.035 28.361 1.00 95.75 214 ASN A N 1
ATOM 1713 C CA . ASN A 1 214 ? -14.075 11.909 28.449 1.00 95.75 214 ASN A CA 1
ATOM 1714 C C . ASN A 1 214 ? -13.650 11.631 29.903 1.00 95.75 214 ASN A C 1
ATOM 1716 O O . ASN A 1 214 ? -13.619 10.485 30.342 1.00 95.75 214 ASN A O 1
ATOM 1720 N N . HIS A 1 215 ? -13.361 12.671 30.683 1.00 96.62 215 HIS A N 1
ATOM 1721 C CA . HIS A 1 215 ? -13.018 12.528 32.095 1.00 96.62 215 HIS A CA 1
ATOM 1722 C C . HIS A 1 215 ? -14.151 11.883 32.909 1.00 96.62 215 HIS A C 1
ATOM 1724 O O . HIS A 1 215 ? -13.900 10.969 33.695 1.00 96.62 215 HIS A O 1
ATOM 1730 N N . ARG A 1 216 ? -15.401 12.300 32.689 1.00 97.69 216 ARG A N 1
ATOM 1731 C CA . ARG A 1 216 ? -16.570 11.702 33.348 1.00 97.69 216 ARG A CA 1
ATOM 1732 C C . ARG A 1 216 ? -16.791 10.241 32.924 1.00 97.69 216 ARG A C 1
ATOM 1734 O O . ARG A 1 216 ? -16.991 9.397 33.790 1.00 97.69 216 ARG A O 1
ATOM 1741 N N . LEU A 1 217 ? -16.641 9.906 31.639 1.00 97.44 217 LEU A N 1
ATOM 1742 C CA . LEU A 1 217 ? -16.694 8.511 31.163 1.00 97.44 217 LEU A CA 1
ATOM 1743 C C . LEU A 1 217 ? -15.583 7.642 31.770 1.00 97.44 217 LEU A C 1
ATOM 1745 O O . LEU A 1 217 ? -15.827 6.495 32.128 1.00 97.44 217 LEU A O 1
ATOM 1749 N N . ARG A 1 218 ? -14.372 8.185 31.956 1.00 97.31 218 ARG A N 1
ATOM 1750 C CA . ARG A 1 218 ? -13.285 7.483 32.661 1.00 97.31 218 ARG A CA 1
ATOM 1751 C C . ARG A 1 218 ? -13.600 7.249 34.138 1.00 97.31 218 ARG A C 1
ATOM 1753 O O . ARG A 1 218 ? -13.251 6.196 34.663 1.00 97.31 218 ARG A O 1
ATOM 1760 N N . LYS A 1 219 ? -14.267 8.197 34.805 1.00 98.00 219 LYS A N 1
ATOM 1761 C CA . LYS A 1 219 ? -14.759 8.000 36.177 1.00 98.00 219 LYS A CA 1
ATOM 1762 C C . LYS A 1 219 ? -15.802 6.882 36.243 1.00 98.00 219 LYS A C 1
ATOM 1764 O O . LYS A 1 219 ? -15.671 6.023 37.105 1.00 98.00 219 LYS A O 1
ATOM 1769 N N . LEU A 1 220 ? -16.770 6.855 35.323 1.00 98.25 220 LEU A N 1
ATOM 1770 C CA . LEU A 1 220 ? -17.750 5.765 35.216 1.00 98.25 220 LEU A CA 1
ATOM 1771 C C . LEU A 1 220 ? -17.052 4.413 35.007 1.00 98.25 220 LEU A C 1
ATOM 1773 O O . LEU A 1 220 ? -17.280 3.484 35.770 1.00 98.25 220 LEU A O 1
ATOM 1777 N N . ALA A 1 221 ? -16.105 4.331 34.071 1.00 97.94 221 ALA A N 1
ATOM 1778 C CA . ALA A 1 221 ? -15.324 3.113 33.848 1.00 97.94 221 ALA A CA 1
ATOM 1779 C C . ALA A 1 221 ? -14.546 2.653 35.098 1.00 97.94 221 ALA A C 1
ATOM 1781 O O . ALA A 1 221 ? -14.405 1.454 35.336 1.00 97.94 221 ALA A O 1
ATOM 1782 N N . ARG A 1 222 ? -14.047 3.588 35.921 1.00 98.00 222 ARG A N 1
ATOM 1783 C CA . ARG A 1 222 ? -13.389 3.264 37.197 1.00 98.00 222 ARG A CA 1
ATOM 1784 C C . ARG A 1 222 ? -14.370 2.652 38.200 1.00 98.00 222 ARG A C 1
ATOM 1786 O O . ARG A 1 222 ? -14.029 1.630 38.779 1.00 98.00 222 ARG A O 1
ATOM 1793 N N . ILE A 1 223 ? -15.559 3.236 38.356 1.00 97.56 223 ILE A N 1
ATOM 1794 C CA . ILE A 1 223 ? -16.612 2.706 39.239 1.00 97.56 223 ILE A CA 1
ATOM 1795 C C . ILE A 1 223 ? -17.015 1.299 38.780 1.00 97.56 223 ILE A C 1
ATOM 1797 O O . ILE A 1 223 ? -17.042 0.369 39.576 1.00 97.56 223 ILE A O 1
ATOM 1801 N N . ALA A 1 224 ? -17.256 1.113 37.480 1.00 97.81 224 ALA A N 1
ATOM 1802 C CA . ALA A 1 224 ? -17.585 -0.196 36.922 1.00 97.81 224 ALA A CA 1
ATOM 1803 C C . ALA A 1 224 ? -16.471 -1.229 37.156 1.00 97.81 224 ALA A C 1
ATOM 1805 O O . ALA A 1 224 ? -16.750 -2.397 37.406 1.00 97.81 224 ALA A O 1
ATOM 1806 N N . ARG A 1 225 ? -15.199 -0.821 37.082 1.00 97.56 225 ARG A N 1
ATOM 1807 C CA . ARG A 1 225 ? -14.063 -1.698 37.394 1.00 97.56 225 ARG A CA 1
ATOM 1808 C C . ARG A 1 225 ? -14.047 -2.118 38.865 1.00 97.56 225 ARG A C 1
ATOM 1810 O O . ARG A 1 225 ? -13.886 -3.304 39.115 1.00 97.56 225 ARG A O 1
ATOM 1817 N N . GLU A 1 226 ? -14.243 -1.184 39.791 1.00 96.75 226 GLU A N 1
ATOM 1818 C CA . GLU A 1 226 ? -14.320 -1.473 41.234 1.00 96.75 226 GLU A CA 1
ATOM 1819 C C . GLU A 1 226 ? -15.444 -2.483 41.525 1.00 96.75 226 GLU A C 1
ATOM 1821 O O . GLU A 1 226 ? -15.205 -3.497 42.171 1.00 96.75 226 GLU A O 1
ATOM 1826 N N . LEU A 1 227 ? -16.618 -2.308 40.908 1.00 95.75 227 LEU A N 1
ATOM 1827 C CA . LEU A 1 227 ? -17.722 -3.271 41.013 1.00 95.75 227 LEU A CA 1
ATOM 1828 C C . LEU A 1 227 ? -17.362 -4.661 40.460 1.00 95.75 227 LEU A C 1
ATOM 1830 O O . LEU A 1 227 ? -17.720 -5.672 41.056 1.00 95.75 227 LEU A O 1
ATOM 1834 N N . ARG A 1 228 ? -16.646 -4.749 39.328 1.00 95.44 228 ARG A N 1
ATOM 1835 C CA . ARG A 1 228 ? -16.187 -6.048 38.793 1.00 95.44 228 ARG A CA 1
ATOM 1836 C C . ARG A 1 228 ? -15.200 -6.742 39.732 1.00 95.44 228 ARG A C 1
ATOM 1838 O O . ARG A 1 228 ? -15.250 -7.963 39.844 1.00 95.44 228 ARG A O 1
ATOM 1845 N N . GLU A 1 229 ? -14.308 -5.982 40.364 1.00 94.44 229 GLU A N 1
ATOM 1846 C CA . GLU A 1 229 ? -13.331 -6.498 41.330 1.00 94.44 229 GLU A CA 1
ATOM 1847 C C . GLU A 1 229 ? -14.041 -7.041 42.583 1.00 94.44 229 GLU A C 1
ATOM 1849 O O . GLU A 1 229 ? -13.760 -8.164 42.995 1.00 94.44 229 GLU A O 1
ATOM 1854 N N . GLU A 1 230 ? -15.034 -6.322 43.115 1.00 92.50 230 GLU A N 1
ATOM 1855 C CA . GLU A 1 230 ? -15.874 -6.793 44.230 1.00 92.50 230 GLU A CA 1
ATOM 1856 C C . GLU A 1 230 ? -16.630 -8.089 43.889 1.00 92.50 230 GLU A C 1
ATOM 1858 O O . GLU A 1 230 ? -16.641 -9.033 44.678 1.00 92.50 230 GLU A O 1
ATOM 1863 N N . ILE A 1 231 ? -17.218 -8.183 42.689 1.00 91.00 231 ILE A N 1
ATOM 1864 C CA . ILE A 1 231 ? -17.907 -9.403 42.229 1.00 91.00 231 ILE A CA 1
ATOM 1865 C C . ILE A 1 231 ? -16.939 -10.591 42.154 1.00 91.00 231 ILE A C 1
ATOM 1867 O O . ILE A 1 231 ? -17.307 -11.709 42.518 1.00 91.00 231 ILE A O 1
ATOM 1871 N N . ALA A 1 232 ? -15.715 -10.367 41.672 1.00 89.50 232 ALA A N 1
ATOM 1872 C CA . ALA A 1 232 ? -14.705 -11.415 41.567 1.00 89.50 232 ALA A CA 1
ATOM 1873 C C . ALA A 1 232 ? -14.243 -11.909 42.948 1.00 89.50 232 ALA A C 1
ATOM 1875 O O . ALA A 1 232 ? -14.118 -13.115 43.145 1.00 89.50 232 ALA A O 1
ATOM 1876 N N . LEU A 1 233 ? -14.045 -10.999 43.907 1.00 88.50 233 LEU A N 1
ATOM 1877 C CA . LEU A 1 233 ? -13.684 -11.347 45.285 1.00 88.50 233 LEU A CA 1
ATOM 1878 C C . LEU A 1 233 ? -14.781 -12.183 45.959 1.00 88.50 233 LEU A C 1
ATOM 1880 O O . LEU A 1 233 ? -14.496 -13.268 46.461 1.00 88.50 233 LEU A O 1
ATOM 1884 N N . ASN A 1 234 ? -16.040 -11.748 45.862 1.00 84.00 234 ASN A N 1
ATOM 1885 C CA . ASN A 1 234 ? -17.174 -12.454 46.467 1.00 84.00 234 ASN A CA 1
ATOM 1886 C C . ASN A 1 234 ? -17.391 -13.859 45.869 1.00 84.00 234 ASN A C 1
ATOM 1888 O O . ASN A 1 234 ? -17.812 -14.779 46.571 1.00 84.00 234 ASN A O 1
ATOM 1892 N N . ARG A 1 235 ? -17.102 -14.054 44.572 1.00 80.31 235 ARG A N 1
ATOM 1893 C CA . ARG A 1 235 ? -17.147 -15.386 43.942 1.00 80.31 235 ARG A CA 1
ATOM 1894 C C . ARG A 1 235 ? -16.079 -16.322 44.501 1.00 80.31 235 ARG A C 1
ATOM 1896 O O . ARG A 1 235 ? -16.409 -17.447 44.857 1.00 80.31 235 ARG A O 1
ATOM 1903 N N . ASN A 1 236 ? -14.845 -15.844 44.639 1.00 75.38 236 ASN A N 1
ATOM 1904 C CA . ASN A 1 236 ? -13.736 -16.659 45.139 1.00 75.38 236 ASN A CA 1
ATOM 1905 C C . ASN A 1 236 ? -13.936 -17.077 46.607 1.00 75.38 236 ASN A C 1
ATOM 1907 O O . ASN A 1 236 ? -13.618 -18.205 46.969 1.00 75.38 236 ASN A O 1
ATOM 1911 N N . GLU A 1 237 ? -14.508 -16.207 47.444 1.00 70.69 237 GLU A N 1
ATOM 1912 C CA . GLU A 1 237 ? -14.852 -16.547 48.835 1.00 70.69 237 GLU A CA 1
ATOM 1913 C C . GLU A 1 237 ? -15.957 -17.612 48.919 1.00 70.69 237 GLU A C 1
ATOM 1915 O O . GLU A 1 237 ? -15.918 -18.493 49.780 1.00 70.69 237 GLU A O 1
ATOM 1920 N N . THR A 1 238 ? -16.924 -17.571 47.997 1.00 65.81 238 THR A N 1
ATOM 1921 C CA . THR A 1 238 ? -18.015 -18.556 47.931 1.00 65.81 238 THR A CA 1
ATOM 1922 C C . THR A 1 238 ? -17.513 -19.927 47.462 1.00 65.81 238 THR A C 1
ATOM 1924 O O . THR A 1 238 ? -17.966 -20.942 47.982 1.00 65.81 238 THR A O 1
ATOM 1927 N N . GLU A 1 239 ? -16.565 -19.966 46.520 1.00 67.25 239 GLU A N 1
ATOM 1928 C CA . GLU A 1 239 ? -15.948 -21.206 46.022 1.00 67.25 239 GLU A CA 1
ATOM 1929 C C . GLU A 1 239 ? -14.998 -21.832 47.061 1.00 67.25 239 GLU A C 1
ATOM 1931 O O . GLU A 1 239 ? -15.083 -23.029 47.315 1.00 67.25 239 GLU A O 1
ATOM 1936 N N . MET A 1 240 ? -14.183 -21.035 47.766 1.00 60.06 240 MET A N 1
ATOM 1937 C CA . MET A 1 240 ? -13.316 -21.535 48.850 1.00 60.06 240 MET A CA 1
ATOM 1938 C C . MET A 1 240 ? -14.094 -22.093 50.051 1.00 60.06 240 MET A C 1
ATOM 1940 O O . MET A 1 240 ? -13.628 -23.013 50.711 1.00 60.06 240 MET A O 1
ATOM 1944 N N . SER A 1 241 ? -15.290 -21.568 50.327 1.00 58.38 241 SER A N 1
ATOM 1945 C CA . SER A 1 241 ? -16.137 -22.040 51.434 1.00 58.38 241 SER A CA 1
ATOM 1946 C C . SER A 1 241 ? -16.837 -23.380 51.147 1.00 58.38 241 SER A C 1
ATOM 1948 O O . SER A 1 241 ? -17.446 -23.950 52.052 1.00 58.38 241 SER A O 1
ATOM 1950 N N . GLN A 1 242 ? -16.803 -23.866 49.900 1.00 54.34 242 GLN A N 1
ATOM 1951 C CA . GLN A 1 242 ? -17.413 -25.140 49.494 1.00 54.34 242 GLN A CA 1
ATOM 1952 C C . GLN A 1 242 ? -16.421 -26.314 49.456 1.00 54.34 242 GLN A C 1
ATOM 1954 O O . GLN A 1 242 ? -16.873 -27.453 49.503 1.00 54.34 242 GLN A O 1
ATOM 1959 N N . ASP A 1 243 ? -15.111 -26.052 49.440 1.00 52.97 243 ASP A N 1
ATOM 1960 C CA . ASP A 1 243 ? -14.058 -27.083 49.422 1.00 52.97 243 ASP A CA 1
ATOM 1961 C C . ASP A 1 243 ? -13.551 -27.481 50.831 1.00 52.97 243 ASP A C 1
ATOM 1963 O O . ASP A 1 243 ? -12.764 -28.418 50.963 1.00 52.97 243 ASP A O 1
ATOM 1967 N N . ASP A 1 244 ? -14.023 -26.810 51.890 1.00 51.53 244 ASP A N 1
ATOM 1968 C CA . ASP A 1 244 ? -13.667 -27.077 53.298 1.00 51.53 244 ASP A CA 1
ATOM 1969 C C . ASP A 1 244 ? -14.625 -28.067 54.018 1.00 51.53 244 ASP A C 1
ATOM 1971 O O . ASP A 1 244 ? -14.601 -28.170 55.249 1.00 51.53 244 ASP A O 1
ATOM 1975 N N . PHE A 1 245 ? -15.460 -28.816 53.279 1.00 48.03 245 PHE A N 1
ATOM 1976 C CA . PHE A 1 245 ? -16.377 -29.841 53.819 1.00 48.03 245 PHE A CA 1
ATOM 1977 C C . PHE A 1 245 ? -16.210 -31.225 53.182 1.00 48.03 245 PHE A C 1
ATOM 1979 O O . PHE A 1 245 ? -16.190 -31.324 51.936 1.00 48.03 245 PHE A O 1
#